Protein 8WJW (pdb70)

Radius of gyration: 18.59 Å; Cα contacts (8 Å, |Δi|>4): 587; chains: 1; bounding box: 47×52×44 Å

Structure (mmCIF, N/CA/C/O backbone):
data_8WJW
#
_entry.id   8WJW
#
_cell.length_a   53.561
_cell.length_b   64.796
_cell.length_c   99.793
_cell.angle_alpha   90.00
_cell.angle_beta   105.54
_cell.angle_gamma   90.00
#
_symmetry.space_group_name_H-M   'I 1 2 1'
#
loop_
_entity.id
_entity.type
_entity.pdbx_description
1 polymer 'NADPH-dependent alpha-keto amide reductase'
2 water water
#
loop_
_atom_site.group_PDB
_atom_site.id
_atom_site.type_symbol
_atom_site.label_atom_id
_atom_site.label_alt_id
_atom_site.label_comp_id
_atom_site.label_asym_id
_atom_site.label_entity_id
_atom_site.label_seq_id
_atom_site.pdbx_PDB_ins_code
_atom_site.Cartn_x
_atom_site.Cartn_y
_atom_site.Cartn_z
_atom_site.occupancy
_atom_site.B_iso_or_equiv
_atom_site.auth_seq_id
_atom_site.auth_comp_id
_atom_site.auth_asym_id
_atom_site.auth_atom_id
_atom_site.pdbx_PDB_model_num
ATOM 1 N N . ASN A 1 3 ? -14.155 -18.372 29.841 1.00 38.10 3 ASN A N 1
ATOM 2 C CA . ASN A 1 3 ? -13.836 -19.697 30.425 1.00 30.13 3 ASN A CA 1
ATOM 3 C C . ASN A 1 3 ? -13.773 -20.743 29.314 1.00 21.06 3 ASN A C 1
ATOM 4 O O . ASN A 1 3 ? -14.462 -20.660 28.308 1.00 19.05 3 ASN A O 1
ATOM 9 N N . GLN A 1 4 ? -12.993 -21.769 29.575 1.00 18.69 4 GLN A N 1
ATOM 10 C CA . GLN A 1 4 ? -12.679 -22.776 28.582 1.00 17.39 4 GLN A CA 1
ATOM 11 C C . GLN A 1 4 ? -13.939 -23.544 28.181 1.00 15.31 4 GLN A C 1
ATOM 12 O O . GLN A 1 4 ? -14.735 -23.989 29.031 1.00 16.03 4 GLN A O 1
ATOM 18 N N . LYS A 1 5 ? -14.070 -23.768 26.881 1.00 12.89 5 LYS A N 1
ATOM 19 C CA . LYS A 1 5 ? -15.148 -24.581 26.356 1.00 12.05 5 LYS A CA 1
ATOM 20 C C . LYS A 1 5 ? -14.632 -25.966 25.960 1.00 12.76 5 LYS A C 1
ATOM 21 O O . LYS A 1 5 ? -13.433 -26.158 25.668 1.00 12.07 5 LYS A O 1
ATOM 27 N N . PHE A 1 6 ? -15.578 -26.907 25.938 1.00 12.86 6 PHE A N 1
ATOM 28 C CA . PHE A 1 6 ? -15.332 -28.314 25.638 1.00 11.75 6 PHE A CA 1
ATOM 29 C C . PHE A 1 6 ? -16.392 -28.810 24.674 1.00 12.15 6 PHE A C 1
ATOM 30 O O . PHE A 1 6 ? -17.521 -28.366 24.720 1.00 13.88 6 PHE A O 1
ATOM 38 N N . PHE A 1 7 ? -16.026 -29.783 23.863 1.00 10.58 7 PHE A N 1
ATOM 39 C CA . PHE A 1 7 ? -17.000 -30.611 23.172 1.00 10.31 7 PHE A CA 1
ATOM 40 C C . PHE A 1 7 ? -17.249 -31.862 24.004 1.00 11.52 7 PHE A C 1
ATOM 41 O O . PHE A 1 7 ? -16.359 -32.329 24.725 1.00 12.19 7 PHE A O 1
ATOM 49 N N . THR A 1 8 ? -18.463 -32.399 23.866 1.00 11.94 8 THR A N 1
ATOM 50 C CA . THR A 1 8 ? -18.834 -33.657 24.474 1.00 12.89 8 THR A CA 1
ATOM 51 C C . THR A 1 8 ? -18.925 -34.694 23.367 1.00 12.43 8 THR A C 1
ATOM 52 O O . THR A 1 8 ? -19.715 -34.517 22.421 1.00 14.39 8 THR A O 1
ATOM 56 N N . LEU A 1 9 ? -18.084 -35.724 23.458 1.00 12.04 9 LEU A N 1
ATOM 57 C CA . LEU A 1 9 ? -18.063 -36.789 22.467 1.00 12.56 9 LEU A CA 1
ATOM 58 C C . LEU A 1 9 ? -19.276 -37.705 22.669 1.00 13.62 9 LEU A C 1
ATOM 59 O O . LEU A 1 9 ? -19.989 -37.590 23.666 1.00 13.23 9 LEU A O 1
ATOM 64 N N . SER A 1 10 ? -19.495 -38.595 21.708 1.00 12.80 10 SER A N 1
ATOM 65 C CA . SER A 1 10 ? -20.652 -39.480 21.692 1.00 12.93 10 SER A CA 1
ATOM 66 C C . SER A 1 10 ? -20.671 -40.418 22.898 1.00 14.83 10 SER A C 1
ATOM 67 O O . SER A 1 10 ? -21.730 -40.968 23.221 1.00 16.12 10 SER A O 1
ATOM 70 N N . ASN A 1 11 ? -19.532 -40.600 23.556 1.00 12.15 11 ASN A N 1
ATOM 71 C CA . ASN A 1 11 ? -19.434 -41.450 24.728 1.00 12.33 11 ASN A CA 1
ATOM 72 C C . ASN A 1 11 ? -19.556 -40.647 26.015 1.00 13.00 11 ASN A C 1
ATOM 73 O O . ASN A 1 11 ? -19.332 -41.195 27.102 1.00 12.84 11 ASN A O 1
ATOM 78 N N . GLY A 1 12 ? -19.816 -39.348 25.906 1.00 11.71 12 GLY A N 1
ATOM 79 C CA . GLY A 1 12 ? -19.978 -38.491 27.074 1.00 12.74 12 GLY A CA 1
ATOM 80 C C . GLY A 1 12 ? -18.697 -37.829 27.579 1.00 12.16 12 GLY A C 1
ATOM 81 O O . GLY A 1 12 ? -18.764 -37.009 28.490 1.00 12.91 12 GLY A O 1
ATOM 82 N N . ASN A 1 13 ? -17.541 -38.217 27.031 1.00 11.40 13 ASN A N 1
ATOM 83 C CA . ASN A 1 13 ? -16.274 -37.654 27.481 1.00 11.31 13 ASN A CA 1
ATOM 84 C C . ASN A 1 13 ? -16.100 -36.250 26.913 1.00 11.64 13 ASN A C 1
ATOM 85 O O . ASN A 1 13 ? -16.596 -35.944 25.845 1.00 12.64 13 ASN A O 1
ATOM 90 N N . LYS A 1 14 ? -15.376 -35.412 27.641 1.00 12.10 14 LYS A N 1
ATOM 91 C CA . LYS A 1 14 ? -15.155 -34.031 27.218 1.00 12.69 14 LYS A CA 1
ATOM 92 C C . LYS A 1 14 ? -13.768 -33.900 26.579 1.00 11.00 14 LYS A C 1
ATOM 93 O O . LYS A 1 14 ? -12.801 -34.487 27.049 1.00 11.97 14 LYS A O 1
ATOM 99 N N . ILE A 1 15 ? -13.671 -32.997 25.604 1.00 11.01 15 ILE A N 1
ATOM 100 C CA . ILE A 1 15 ? -12.416 -32.688 24.927 1.00 11.41 15 ILE A CA 1
ATOM 101 C C . ILE A 1 15 ? -12.294 -31.172 24.805 1.00 10.57 15 ILE A C 1
ATOM 102 O O . ILE A 1 15 ? -13.249 -30.509 24.408 1.00 10.07 15 ILE A O 1
ATOM 107 N N . PRO A 1 16 ? -11.154 -30.547 25.187 1.00 9.65 16 PRO A N 1
ATOM 108 C CA . PRO A 1 16 ? -11.009 -29.099 25.067 1.00 9.61 16 PRO A CA 1
ATOM 109 C C . PRO A 1 16 ? -11.249 -28.653 23.636 1.00 10.24 16 PRO A C 1
ATOM 110 O O . PRO A 1 16 ? -10.753 -29.278 22.705 1.00 11.38 16 PRO A O 1
ATOM 114 N N . ALA A 1 17 ? -12.031 -27.604 23.467 1.00 10.38 17 ALA A N 1
ATOM 115 C CA . ALA A 1 17 ? -12.605 -27.278 22.173 1.00 10.52 17 ALA A CA 1
ATOM 116 C C . ALA A 1 17 ? -11.638 -26.521 21.246 1.00 11.03 17 ALA A C 1
ATOM 117 O O . ALA A 1 17 ? -12.024 -26.203 20.129 1.00 11.28 17 ALA A O 1
ATOM 119 N N . VAL A 1 18 ? -10.380 -26.280 21.685 1.00 10.97 18 VAL A N 1
ATOM 120 C CA . VAL A 1 18 ? -9.297 -25.885 20.794 1.00 11.69 18 VAL A CA 1
ATOM 121 C C . VAL A 1 18 ? -8.041 -26.625 21.213 1.00 11.82 18 VAL A C 1
ATOM 122 O O . VAL A 1 18 ? -7.853 -26.877 22.386 1.00 11.83 18 VAL A O 1
ATOM 126 N N . ALA A 1 19 ? -7.269 -27.109 20.236 1.00 11.46 19 ALA A N 1
ATOM 127 C CA . ALA A 1 19 ? -5.964 -27.703 20.525 1.00 10.80 19 ALA A CA 1
ATOM 128 C C . ALA A 1 19 ? -4.881 -26.707 20.151 1.00 10.86 19 ALA A C 1
ATOM 129 O O . ALA A 1 19 ? -4.889 -26.182 19.046 1.00 11.68 19 ALA A O 1
ATOM 131 N N . VAL A 1 20 ? -3.981 -26.400 21.074 1.00 11.19 20 VAL A N 1
ATOM 132 C CA . VAL A 1 20 ? -3.090 -25.271 20.876 1.00 12.53 20 VAL A CA 1
ATOM 133 C C . VAL A 1 20 ? -1.626 -25.677 20.867 1.00 13.36 20 VAL A C 1
ATOM 134 O O . VAL A 1 20 ? -0.805 -24.828 20.572 1.00 13.82 20 VAL A O 1
ATOM 138 N N . VAL A 1 21 ? -1.302 -26.917 21.238 1.00 11.18 21 VAL A N 1
ATOM 139 C CA . VAL A 1 21 ? 0.081 -27.410 21.248 1.00 12.92 21 VAL A CA 1
ATOM 140 C C . VAL A 1 21 ? 0.203 -28.484 20.177 1.00 14.54 21 VAL A C 1
ATOM 141 O O . VAL A 1 21 ? -0.446 -29.506 20.253 1.00 14.57 21 VAL A O 1
ATOM 145 N N . GLY A 1 22 ? 1.016 -28.224 19.164 1.00 16.73 22 GLY A N 1
ATOM 146 C CA . GLY A 1 22 ? 1.107 -29.094 18.014 1.00 20.00 22 GLY A CA 1
ATOM 147 C C . GLY A 1 22 ? 2.507 -29.051 17.424 1.00 23.16 22 GLY A C 1
ATOM 148 O O . GLY A 1 22 ? 3.362 -28.326 17.923 1.00 23.87 22 GLY A O 1
ATOM 149 N N . THR A 1 23 ? 2.731 -29.886 16.398 1.00 18.84 23 THR A N 1
ATOM 150 C CA . THR A 1 23 ? 3.960 -29.877 15.623 1.00 18.78 23 THR A CA 1
ATOM 151 C C . THR A 1 23 ? 3.662 -29.216 14.273 1.00 18.91 23 THR A C 1
ATOM 152 O O . THR A 1 23 ? 2.944 -29.776 13.429 1.00 19.42 23 THR A O 1
ATOM 156 N N . GLY A 1 24 ? 4.207 -28.003 14.071 1.00 18.49 24 GLY A N 1
ATOM 157 C CA . GLY A 1 24 ? 4.159 -27.369 12.764 1.00 18.71 24 GLY A CA 1
ATOM 158 C C . GLY A 1 24 ? 5.105 -28.061 11.786 1.00 17.13 24 GLY A C 1
ATOM 159 O O . GLY A 1 24 ? 5.979 -28.815 12.198 1.00 18.41 24 GLY A O 1
ATOM 160 N N . THR A 1 25 ? 4.981 -27.717 10.518 1.00 18.52 25 THR A N 1
ATOM 161 C CA . THR A 1 25 ? 5.713 -28.425 9.466 1.00 18.27 25 THR A CA 1
ATOM 162 C C . THR A 1 25 ? 7.224 -28.349 9.721 1.00 20.87 25 THR A C 1
ATOM 163 O O . THR A 1 25 ? 7.962 -29.316 9.457 1.00 20.40 25 THR A O 1
ATOM 167 N N . LYS A 1 26 ? 7.689 -27.211 10.256 1.00 18.53 26 LYS A N 1
ATOM 168 C CA . LYS A 1 26 ? 9.106 -26.982 10.395 1.00 19.64 26 LYS A CA 1
ATOM 169 C C . LYS A 1 26 ? 9.705 -27.988 11.365 1.00 19.85 26 LYS A C 1
ATOM 170 O O . LYS A 1 26 ? 10.916 -28.202 11.363 1.00 23.44 26 LYS A O 1
ATOM 176 N N . TRP A 1 27 ? 8.854 -28.622 12.184 1.00 16.92 27 TRP A N 1
ATOM 177 C CA . TRP A 1 27 ? 9.335 -29.388 13.315 1.00 20.34 27 TRP A CA 1
ATOM 178 C C . TRP A 1 27 ? 9.266 -30.895 13.052 1.00 19.52 27 TRP A C 1
ATOM 179 O O . TRP A 1 27 ? 9.788 -31.679 13.819 1.00 19.09 27 TRP A O 1
ATOM 190 N N . TYR A 1 28 ? 8.647 -31.307 11.947 1.00 14.77 28 TYR A N 1
ATOM 191 C CA . TYR A 1 28 ? 8.649 -32.721 11.594 1.00 13.67 28 TYR A CA 1
ATOM 192 C C . TYR A 1 28 ? 10.089 -33.206 11.480 1.00 13.88 28 TYR A C 1
ATOM 193 O O . TYR A 1 28 ? 10.924 -32.500 10.910 1.00 15.35 28 TYR A O 1
ATOM 202 N N . LYS A 1 29 ? 10.341 -34.457 11.860 1.00 13.57 29 LYS A N 1
ATOM 203 C CA . LYS A 1 29 ? 11.678 -35.016 11.751 1.00 14.38 29 LYS A CA 1
ATOM 204 C C . LYS A 1 29 ? 11.665 -36.265 10.893 1.00 15.15 29 LYS A C 1
ATOM 205 O O . LYS A 1 29 ? 10.725 -37.059 10.942 1.00 15.54 29 LYS A O 1
ATOM 211 N N . ALA A 1 30 ? 12.770 -36.489 10.176 1.00 17.30 30 ALA A N 1
ATOM 212 C CA . ALA A 1 30 ? 12.902 -37.665 9.338 1.00 19.00 30 ALA A CA 1
ATOM 213 C C . ALA A 1 30 ? 13.457 -38.833 10.146 1.00 19.11 30 ALA A C 1
ATOM 214 O O . ALA A 1 30 ? 13.116 -39.993 9.911 1.00 18.23 30 ALA A O 1
ATOM 216 N N . GLU A 1 31 ? 14.273 -38.511 11.140 1.00 18.95 31 GLU A N 1
ATOM 217 C CA . GLU A 1 31 ? 14.834 -39.526 11.999 1.00 19.39 31 GLU A CA 1
ATOM 218 C C . GLU A 1 31 ? 14.852 -39.025 13.429 1.00 16.83 31 GLU A C 1
ATOM 219 O O . GLU A 1 31 ? 14.798 -37.812 13.709 1.00 16.97 31 GLU A O 1
ATOM 225 N N . GLU A 1 32 ? 14.808 -39.980 14.334 1.00 17.82 32 GLU A N 1
ATOM 226 C CA . GLU A 1 32 ? 14.736 -39.698 15.742 1.00 17.25 32 GLU A CA 1
ATOM 227 C C . GLU A 1 32 ? 16.062 -40.140 16.377 1.00 19.32 32 GLU A C 1
ATOM 228 O O . GLU A 1 32 ? 16.282 -41.321 16.629 1.00 20.24 32 GLU A O 1
ATOM 234 N N . THR A 1 33 ? 16.974 -39.186 16.535 1.00 17.35 33 THR A N 1
ATOM 235 C CA . THR A 1 33 ? 18.297 -39.439 17.096 1.00 18.53 33 THR A CA 1
ATOM 236 C C . THR A 1 33 ? 18.619 -38.339 18.091 1.00 20.51 33 THR A C 1
ATOM 237 O O . THR A 1 33 ? 17.942 -37.316 18.152 1.00 15.98 33 THR A O 1
ATOM 241 N N . ASP A 1 34 ? 19.691 -38.517 18.861 1.00 20.01 34 ASP A N 1
ATOM 242 C CA . ASP A 1 34 ? 20.123 -37.457 19.736 1.00 19.74 34 ASP A CA 1
ATOM 243 C C . ASP A 1 34 ? 20.388 -36.196 18.931 1.00 17.77 34 ASP A C 1
ATOM 244 O O . ASP A 1 34 ? 20.113 -35.102 19.414 1.00 21.43 34 ASP A O 1
ATOM 249 N N . ALA A 1 35 ? 20.951 -36.354 17.721 1.00 19.40 35 ALA A N 1
ATOM 250 C CA . ALA A 1 35 ? 21.288 -35.215 16.878 1.00 20.19 35 ALA A CA 1
ATOM 251 C C . ALA A 1 35 ? 20.047 -34.450 16.439 1.00 20.12 35 ALA A C 1
ATOM 252 O O . ALA A 1 35 ? 20.123 -33.255 16.170 1.00 22.70 35 ALA A O 1
ATOM 254 N N . THR A 1 36 ? 18.903 -35.142 16.300 1.00 17.59 36 THR A N 1
ATOM 255 C CA . THR A 1 36 ? 17.727 -34.480 15.742 1.00 16.27 36 THR A CA 1
ATOM 256 C C . THR A 1 36 ? 16.753 -34.036 16.825 1.00 15.67 36 THR A C 1
ATOM 257 O O . THR A 1 36 ? 15.758 -33.381 16.510 1.00 15.96 36 THR A O 1
ATOM 261 N N . PHE A 1 37 ? 17.048 -34.347 18.076 1.00 15.02 37 PHE A N 1
ATOM 262 C CA . PHE A 1 37 ? 16.245 -33.845 19.187 1.00 15.19 37 PHE A CA 1
ATOM 263 C C . PHE A 1 37 ? 16.232 -32.315 19.147 1.00 15.44 37 PHE A C 1
ATOM 264 O O . PHE A 1 37 ? 17.310 -31.680 19.094 1.00 15.99 37 PHE A O 1
ATOM 272 N N . SER A 1 38 ? 15.030 -31.729 19.220 1.00 13.81 38 SER A N 1
ATOM 273 C CA . SER A 1 38 ? 14.872 -30.287 19.090 1.00 14.31 38 SER A CA 1
ATOM 274 C C . SER A 1 38 ? 14.639 -29.682 20.468 1.00 15.18 38 SER A C 1
ATOM 275 O O . SER A 1 38 ? 13.523 -29.719 20.994 1.00 13.76 38 SER A O 1
ATOM 278 N N . GLN A 1 39 ? 15.689 -29.069 21.022 1.00 15.25 39 GLN A N 1
ATOM 279 C CA . GLN A 1 39 ? 15.541 -28.356 22.269 1.00 14.73 39 GLN A CA 1
ATOM 280 C C . GLN A 1 39 ? 14.545 -27.203 22.109 1.00 16.17 39 GLN A C 1
ATOM 281 O O . GLN A 1 39 ? 13.811 -26.908 23.039 1.00 15.95 39 GLN A O 1
ATOM 287 N N . GLU A 1 40 ? 14.515 -26.565 20.931 1.00 17.62 40 GLU A N 1
ATOM 288 C CA . GLU A 1 40 ? 13.623 -25.441 20.679 1.00 19.20 40 GLU A CA 1
ATOM 289 C C . GLU A 1 40 ? 12.155 -25.883 20.787 1.00 17.79 40 GLU A C 1
ATOM 290 O O . GLU A 1 40 ? 11.347 -25.229 21.435 1.00 17.34 40 GLU A O 1
ATOM 296 N N . LEU A 1 41 ? 11.834 -27.069 20.260 1.00 15.16 41 LEU A N 1
ATOM 297 C CA . LEU A 1 41 ? 10.474 -27.556 20.344 1.00 14.69 41 LEU A CA 1
ATOM 298 C C . LEU A 1 41 ? 10.125 -27.936 21.784 1.00 13.65 41 LEU A C 1
ATOM 299 O O . LEU A 1 41 ? 9.031 -27.623 22.269 1.00 13.61 41 LEU A O 1
ATOM 304 N N . THR A 1 42 ? 11.031 -28.649 22.467 1.00 13.29 42 THR A N 1
ATOM 305 C CA . THR A 1 42 ? 10.703 -29.102 23.798 1.00 13.37 42 THR A CA 1
ATOM 306 C C . THR A 1 42 ? 10.468 -27.870 24.672 1.00 12.80 42 THR A C 1
ATOM 307 O O . THR A 1 42 ? 9.603 -27.883 25.536 1.00 13.75 42 THR A O 1
ATOM 311 N N . ASP A 1 43 ? 11.246 -26.809 24.435 1.00 13.82 43 ASP A N 1
ATOM 312 C CA . ASP A 1 43 ? 11.150 -25.592 25.242 1.00 15.08 43 ASP A CA 1
ATOM 313 C C . ASP A 1 43 ? 9.793 -24.913 25.035 1.00 14.19 43 ASP A C 1
ATOM 314 O O . ASP A 1 43 ? 9.200 -24.420 25.999 1.00 13.97 43 ASP A O 1
ATOM 319 N N . ILE A 1 44 ? 9.302 -24.875 23.787 1.00 14.51 44 ILE A N 1
ATOM 320 C CA . ILE A 1 44 ? 8.018 -24.249 23.527 1.00 15.38 44 ILE A CA 1
ATOM 321 C C . ILE A 1 44 ? 6.880 -25.084 24.115 1.00 13.00 44 ILE A C 1
ATOM 322 O O . ILE A 1 44 ? 5.939 -24.543 24.682 1.00 14.80 44 ILE A O 1
ATOM 327 N N . VAL A 1 45 ? 6.985 -26.407 24.048 1.00 12.02 45 VAL A N 1
ATOM 328 C CA . VAL A 1 45 ? 5.951 -27.247 24.625 1.00 12.46 45 VAL A CA 1
ATOM 329 C C . VAL A 1 45 ? 5.927 -27.076 26.137 1.00 12.21 45 VAL A C 1
ATOM 330 O O . VAL A 1 45 ? 4.862 -26.927 26.727 1.00 12.90 45 VAL A O 1
ATOM 334 N N . LYS A 1 46 ? 7.108 -27.024 26.753 1.00 11.74 46 LYS A N 1
ATOM 335 C CA . LYS A 1 46 ? 7.174 -26.855 28.195 1.00 11.99 46 LYS A CA 1
ATOM 336 C C . LYS A 1 46 ? 6.578 -25.512 28.575 1.00 12.53 46 LYS A C 1
ATOM 337 O O . LYS A 1 46 ? 5.843 -25.431 29.526 1.00 12.65 46 LYS A O 1
ATOM 343 N N . LEU A 1 47 ? 6.962 -24.460 27.849 1.00 12.10 47 LEU A N 1
ATOM 344 C CA . LEU A 1 47 ? 6.475 -23.123 28.140 1.00 12.56 47 LEU A CA 1
ATOM 345 C C . LEU A 1 47 ? 4.945 -23.094 28.018 1.00 12.54 47 LEU A C 1
ATOM 346 O O . LEU A 1 47 ? 4.257 -22.455 28.825 1.00 13.96 47 LEU A O 1
ATOM 351 N N . SER A 1 48 ? 4.408 -23.792 27.013 1.00 13.36 48 SER A N 1
ATOM 352 C CA . SER A 1 48 ? 2.962 -23.855 26.822 1.00 12.19 48 SER A CA 1
ATOM 353 C C . SER A 1 48 ? 2.295 -24.534 28.016 1.00 14.52 48 SER A C 1
ATOM 354 O O . SER A 1 48 ? 1.323 -24.041 28.547 1.00 14.43 48 SER A O 1
ATOM 357 N N . LEU A 1 49 ? 2.825 -25.683 28.428 1.00 13.47 49 LEU A N 1
ATOM 358 C CA . LEU A 1 49 ? 2.261 -26.423 29.539 1.00 13.52 49 LEU A CA 1
ATOM 359 C C . LEU A 1 49 ? 2.364 -25.607 30.818 1.00 13.72 49 LEU A C 1
ATOM 360 O O . LEU A 1 49 ? 1.481 -25.664 31.657 1.00 16.28 49 LEU A O 1
ATOM 365 N N . ASP A 1 50 ? 3.423 -24.806 30.949 1.00 12.70 50 ASP A N 1
ATOM 366 C CA . ASP A 1 50 ? 3.634 -24.025 32.154 1.00 14.87 50 ASP A CA 1
ATOM 367 C C . ASP A 1 50 ? 2.672 -22.820 32.225 1.00 15.57 50 ASP A C 1
ATOM 368 O O . ASP A 1 50 ? 2.387 -22.342 33.321 1.00 18.75 50 ASP A O 1
ATOM 373 N N . THR A 1 51 ? 2.298 -22.234 31.078 1.00 16.27 51 THR A N 1
ATOM 374 C CA . THR A 1 51 ? 1.737 -20.880 31.089 1.00 16.18 51 THR A CA 1
ATOM 375 C C . THR A 1 51 ? 0.348 -20.808 30.470 1.00 20.54 51 THR A C 1
ATOM 376 O O . THR A 1 51 ? -0.356 -19.836 30.706 1.00 22.59 51 THR A O 1
ATOM 380 N N . VAL A 1 52 ? -0.056 -21.808 29.697 1.00 15.62 52 VAL A N 1
ATOM 381 C CA . VAL A 1 52 ? -1.354 -21.736 29.038 1.00 14.91 52 VAL A CA 1
ATOM 382 C C . VAL A 1 52 ? -2.411 -22.172 30.033 1.00 14.59 52 VAL A C 1
ATOM 383 O O . VAL A 1 52 ? -2.347 -23.272 30.567 1.00 15.91 52 VAL A O 1
ATOM 387 N N . PRO A 1 53 ? -3.438 -21.344 30.326 1.00 16.88 53 PRO A N 1
ATOM 388 C CA . PRO A 1 53 ? -4.403 -21.702 31.352 1.00 16.86 53 PRO A CA 1
ATOM 389 C C . PRO A 1 53 ? -5.396 -22.774 30.930 1.00 15.56 53 PRO A C 1
ATOM 390 O O . PRO A 1 53 ? -5.755 -22.876 29.743 1.00 18.27 53 PRO A O 1
ATOM 394 N N . GLY A 1 54 ? -5.852 -23.535 31.909 1.00 14.88 54 GLY A N 1
ATOM 395 C CA . GLY A 1 54 ? -6.869 -24.540 31.706 1.00 15.23 54 GLY A CA 1
ATOM 396 C C . GLY A 1 54 ? -6.290 -25.858 31.224 1.00 13.69 54 GLY A C 1
ATOM 397 O O . GLY A 1 54 ? -5.089 -26.128 31.381 1.00 15.68 54 GLY A O 1
ATOM 398 N N . ILE A 1 55 ? -7.154 -26.691 30.635 1.00 12.71 55 ILE A N 1
ATOM 399 C CA . ILE A 1 55 ? -6.722 -27.983 30.124 1.00 13.76 55 ILE A CA 1
ATOM 400 C C . ILE A 1 55 ? -6.088 -27.750 28.756 1.00 13.18 55 ILE A C 1
ATOM 401 O O . ILE A 1 55 ? -6.706 -27.168 27.883 1.00 14.53 55 ILE A O 1
ATOM 406 N N . VAL A 1 56 ? -4.814 -28.137 28.628 1.00 10.65 56 VAL A N 1
ATOM 407 C CA . VAL A 1 56 ? -4.040 -27.863 27.433 1.00 11.22 56 VAL A CA 1
ATOM 408 C C . VAL A 1 56 ? -4.143 -29.090 26.538 1.00 10.63 56 VAL A C 1
ATOM 409 O O . VAL A 1 56 ? -3.761 -30.188 26.931 1.00 12.18 56 VAL A O 1
ATOM 413 N N . HIS A 1 57 ? -4.732 -28.882 25.359 1.00 9.38 57 HIS A N 1
ATOM 414 C CA . HIS A 1 57 ? -4.932 -29.947 24.376 1.00 10.63 57 HIS A CA 1
ATOM 415 C C . HIS A 1 57 ? -3.770 -30.007 23.381 1.00 10.24 57 HIS A C 1
ATOM 416 O O . HIS A 1 57 ? -3.497 -29.032 22.673 1.00 10.82 57 HIS A O 1
ATOM 423 N N . ILE A 1 58 ? -3.022 -31.111 23.451 1.00 10.35 58 ILE A N 1
ATOM 424 C CA . ILE A 1 58 ? -1.846 -31.374 22.632 1.00 11.31 58 ILE A CA 1
ATOM 425 C C . ILE A 1 58 ? -2.274 -32.270 21.470 1.00 11.67 58 ILE A C 1
ATOM 426 O O . ILE A 1 58 ? -2.948 -33.268 21.678 1.00 11.84 58 ILE A O 1
ATOM 431 N N . ASP A 1 59 ? -1.831 -31.931 20.267 1.00 11.82 59 ASP A N 1
ATOM 432 C CA . ASP A 1 59 ? -2.040 -32.753 19.096 1.00 12.97 59 ASP A CA 1
ATOM 433 C C . ASP A 1 59 ? -0.693 -33.294 18.634 1.00 12.80 59 ASP A C 1
ATOM 434 O O . ASP A 1 59 ? 0.152 -32.532 18.181 1.00 14.38 59 ASP A O 1
ATOM 439 N N . ALA A 1 60 ? -0.511 -34.590 18.783 1.00 10.96 60 ALA A N 1
ATOM 440 C CA . ALA A 1 60 ? 0.728 -35.279 18.477 1.00 12.04 60 ALA A CA 1
ATOM 441 C C . ALA A 1 60 ? 0.441 -36.314 17.410 1.00 11.78 60 ALA A C 1
ATOM 442 O O . ALA A 1 60 ? -0.722 -36.622 17.125 1.00 12.22 60 ALA A O 1
ATOM 444 N N . ALA A 1 61 ? 1.501 -36.868 16.837 1.00 12.22 61 ALA A N 1
ATOM 445 C CA . ALA A 1 61 ? 1.351 -37.902 15.837 1.00 11.68 61 ALA A CA 1
ATOM 446 C C . ALA A 1 61 ? 2.648 -38.680 15.708 1.00 11.04 61 ALA A C 1
ATOM 447 O O . ALA A 1 61 ? 3.716 -38.099 15.677 1.00 11.06 61 ALA A O 1
ATOM 449 N N . GLU A 1 62 ? 2.525 -39.973 15.476 1.00 10.44 62 GLU A N 1
ATOM 450 C CA . GLU A 1 62 ? 3.674 -40.841 15.299 1.00 10.77 62 GLU A CA 1
ATOM 451 C C . GLU A 1 62 ? 4.558 -40.340 14.149 1.00 10.81 62 GLU A C 1
ATOM 452 O O . GLU A 1 62 ? 5.783 -40.301 14.287 1.00 10.50 62 GLU A O 1
ATOM 458 N N . THR A 1 63 ? 3.941 -39.866 13.076 1.00 10.14 63 THR A N 1
ATOM 459 C CA . THR A 1 63 ? 4.681 -39.495 11.863 1.00 10.71 63 THR A CA 1
ATOM 460 C C . THR A 1 63 ? 5.593 -38.291 12.106 1.00 11.40 63 THR A C 1
ATOM 461 O O . THR A 1 63 ? 6.538 -38.095 11.359 1.00 11.72 63 THR A O 1
ATOM 465 N N . TYR A 1 64 ? 5.304 -37.453 13.115 1.00 10.56 64 TYR A N 1
ATOM 466 C CA . TYR A 1 64 ? 6.094 -36.244 13.352 1.00 10.76 64 TYR A CA 1
ATOM 467 C C . TYR A 1 64 ? 7.494 -36.585 13.888 1.00 11.38 64 TYR A C 1
ATOM 468 O O . TYR A 1 64 ? 8.418 -35.796 13.737 1.00 11.51 64 TYR A O 1
ATOM 477 N N . LYS A 1 65 ? 7.603 -37.697 14.616 1.00 10.95 65 LYS A N 1
ATOM 478 C CA . LYS A 1 65 ? 8.811 -38.112 15.347 1.00 11.22 65 LYS A CA 1
ATOM 479 C C . LYS A 1 65 ? 9.226 -37.057 16.371 1.00 12.82 65 LYS A C 1
ATOM 480 O O . LYS A 1 65 ? 10.424 -36.896 16.659 1.00 13.08 65 LYS A O 1
ATOM 486 N N . THR A 1 66 ? 8.242 -36.484 17.047 1.00 10.92 66 THR A N 1
ATOM 487 C CA . THR A 1 66 ? 8.489 -35.495 18.079 1.00 12.14 66 THR A CA 1
ATOM 488 C C . THR A 1 66 ? 8.007 -35.978 19.449 1.00 12.09 66 THR A C 1
ATOM 489 O O . THR A 1 66 ? 7.933 -35.183 20.370 1.00 11.74 66 THR A O 1
ATOM 493 N N . TYR A 1 67 ? 7.823 -37.292 19.642 1.00 11.85 67 TYR A N 1
ATOM 494 C CA . TYR A 1 67 ? 7.499 -37.772 20.973 1.00 11.85 67 TYR A CA 1
ATOM 495 C C . TYR A 1 67 ? 8.607 -37.444 21.990 1.00 12.21 67 TYR A C 1
ATOM 496 O O . TYR A 1 67 ? 8.299 -37.126 23.139 1.00 12.30 67 TYR A O 1
ATOM 505 N N . PRO A 1 68 ? 9.908 -37.503 21.653 1.00 12.34 68 PRO A N 1
ATOM 506 C CA . PRO A 1 68 ? 10.928 -37.237 22.676 1.00 14.05 68 PRO A CA 1
ATOM 507 C C . PRO A 1 68 ? 10.811 -35.833 23.240 1.00 13.75 68 PRO A C 1
ATOM 508 O O . PRO A 1 68 ? 10.923 -35.629 24.465 1.00 13.69 68 PRO A O 1
ATOM 512 N N . GLU A 1 69 ? 10.528 -34.871 22.356 1.00 12.20 69 GLU A N 1
ATOM 513 C CA . GLU A 1 69 ? 10.424 -33.475 22.770 1.00 11.59 69 GLU A CA 1
ATOM 514 C C . GLU A 1 69 ? 9.174 -33.283 23.614 1.00 13.06 69 GLU A C 1
ATOM 515 O O . GLU A 1 69 ? 9.208 -32.616 24.638 1.00 13.06 69 GLU A O 1
ATOM 521 N N . LEU A 1 70 ? 8.064 -33.910 23.222 1.00 11.81 70 LEU A N 1
ATOM 522 C CA . LEU A 1 70 ? 6.861 -33.826 24.039 1.00 13.52 70 LEU A CA 1
ATOM 523 C C . LEU A 1 70 ? 7.075 -34.494 25.380 1.00 12.15 70 LEU A C 1
ATOM 524 O O . LEU A 1 70 ? 6.666 -33.955 26.402 1.00 12.47 70 LEU A O 1
ATOM 529 N N . GLY A 1 71 ? 7.742 -35.647 25.384 1.00 12.13 71 GLY A N 1
ATOM 530 C CA . GLY A 1 71 ? 7.966 -36.389 26.617 1.00 12.69 71 GLY A CA 1
ATOM 531 C C . GLY A 1 71 ? 8.839 -35.620 27.603 1.00 12.77 71 GLY A C 1
ATOM 532 O O . GLY A 1 71 ? 8.573 -35.634 28.799 1.00 12.51 71 GLY A O 1
ATOM 533 N N . ALA A 1 72 ? 9.876 -34.971 27.095 1.00 13.53 72 ALA A N 1
ATOM 534 C CA . ALA A 1 72 ? 10.774 -34.206 27.943 1.00 13.53 72 ALA A CA 1
ATOM 535 C C . ALA A 1 72 ? 10.008 -33.044 28.568 1.00 13.60 72 ALA A C 1
ATOM 536 O O . ALA A 1 72 ? 10.150 -32.770 29.749 1.00 14.82 72 ALA A O 1
ATOM 538 N N . ALA A 1 73 ? 9.128 -32.416 27.784 1.00 12.51 73 ALA A N 1
ATOM 539 C CA . ALA A 1 73 ? 8.363 -31.268 28.279 1.00 13.55 73 ALA A CA 1
ATOM 540 C C . ALA A 1 73 ? 7.367 -31.724 29.343 1.00 13.39 73 ALA A C 1
ATOM 541 O O . ALA A 1 73 ? 7.191 -31.072 30.375 1.00 14.57 73 ALA A O 1
ATOM 543 N N . LEU A 1 74 ? 6.703 -32.854 29.074 1.00 12.32 74 LEU A N 1
ATOM 544 C CA . LEU A 1 74 ? 5.723 -33.411 30.004 1.00 13.81 74 LEU A CA 1
ATOM 545 C C . LEU A 1 74 ? 6.385 -33.778 31.328 1.00 14.70 74 LEU A C 1
ATOM 546 O O . LEU A 1 74 ? 5.792 -33.589 32.384 1.00 17.35 74 LEU A O 1
ATOM 551 N N . LYS A 1 75 ? 7.639 -34.230 31.272 1.00 15.64 75 LYS A N 1
ATOM 552 C CA . LYS A 1 75 ? 8.370 -34.611 32.471 1.00 18.13 75 LYS A CA 1
ATOM 553 C C . LYS A 1 75 ? 8.773 -33.356 33.263 1.00 18.52 75 LYS A C 1
ATOM 554 O O . LYS A 1 75 ? 8.571 -33.297 34.475 1.00 21.25 75 LYS A O 1
ATOM 560 N N . GLU A 1 76 ? 9.209 -32.304 32.556 1.00 18.20 76 GLU A N 1
ATOM 561 C CA . GLU A 1 76 ? 9.830 -31.144 33.193 1.00 19.83 76 GLU A CA 1
ATOM 562 C C . GLU A 1 76 ? 8.777 -30.154 33.719 1.00 20.27 76 GLU A C 1
ATOM 563 O O . GLU A 1 76 ? 9.004 -2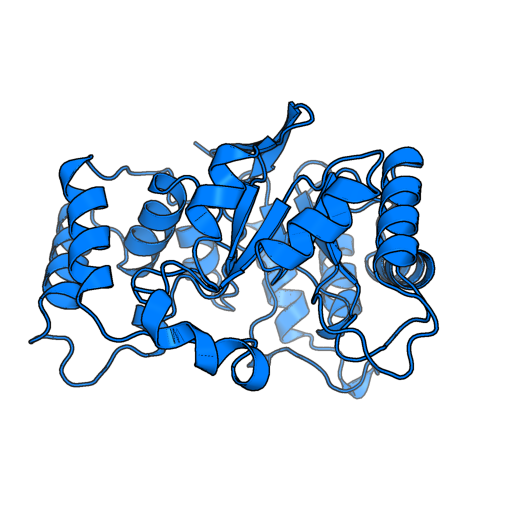9.501 34.727 1.00 24.00 76 GLU A O 1
ATOM 569 N N . THR A 1 77 ? 7.598 -30.084 33.097 1.00 17.13 77 THR A N 1
ATOM 570 C CA . THR A 1 77 ? 6.547 -29.203 33.577 1.00 16.68 77 THR A CA 1
ATOM 571 C C . THR A 1 77 ? 5.993 -29.704 34.906 1.00 16.70 77 THR A C 1
ATOM 572 O O . THR A 1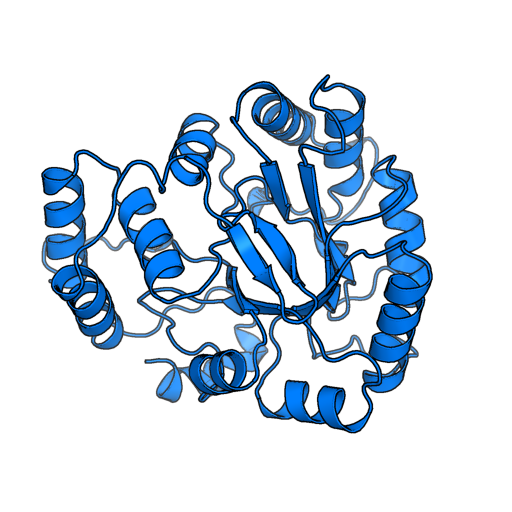 77 ? 5.898 -30.910 35.146 1.00 19.08 77 THR A O 1
ATOM 576 N N . LYS A 1 78 ? 5.433 -28.780 35.687 1.00 19.76 78 LYS A N 1
ATOM 577 C CA . LYS A 1 78 ? 4.653 -29.177 36.847 1.00 20.02 78 LYS A CA 1
ATOM 578 C C . LYS A 1 78 ? 3.172 -29.254 36.503 1.00 19.33 78 LYS A C 1
ATOM 579 O O . LYS A 1 78 ? 2.386 -29.638 37.357 1.00 20.75 78 LYS A O 1
ATOM 585 N N . LYS A 1 79 ? 2.799 -28.924 35.247 1.00 16.42 79 LYS A N 1
ATOM 586 C CA . LYS A 1 79 ? 1.412 -29.054 34.808 1.00 14.72 79 LYS A CA 1
ATOM 587 C C . LYS A 1 79 ? 0.960 -30.486 35.074 1.00 15.68 79 LYS A C 1
ATOM 588 O O . LYS A 1 79 ? 1.590 -31.425 34.598 1.00 17.28 79 LYS A O 1
ATOM 594 N N . PRO A 1 80 ? -0.100 -30.709 35.863 1.00 15.55 80 PRO A N 1
ATOM 595 C CA . PRO A 1 80 ? -0.545 -32.062 36.133 1.00 18.38 80 PRO A CA 1
ATOM 596 C C . PRO A 1 80 ? -1.140 -32.753 34.904 1.00 18.04 80 PRO A C 1
ATOM 597 O O . PRO A 1 80 ? -1.777 -32.125 34.067 1.00 16.51 80 PRO A O 1
ATOM 601 N N . ARG A 1 81 ? -0.997 -34.079 34.879 1.00 16.34 81 ARG A N 1
ATOM 602 C CA . ARG A 1 81 ? -1.463 -34.895 33.777 1.00 16.01 81 ARG A CA 1
ATOM 603 C C . ARG A 1 81 ? -2.947 -34.650 33.518 1.00 17.38 81 ARG A C 1
ATOM 604 O O . ARG A 1 81 ? -3.385 -34.621 32.371 1.00 14.16 81 ARG A O 1
ATOM 612 N N . GLU A 1 82 ? -3.742 -34.488 34.582 1.00 16.38 82 GLU A N 1
ATOM 613 C CA . GLU A 1 82 ? -5.178 -34.353 34.397 1.00 19.05 82 GLU A CA 1
ATOM 614 C C . GLU A 1 82 ? -5.540 -33.008 33.746 1.00 16.97 82 GLU A C 1
ATOM 615 O O . GLU A 1 82 ? -6.676 -32.815 33.360 1.00 16.72 82 GLU A O 1
ATOM 621 N N . GLU A 1 83 ? -4.587 -32.070 33.638 1.00 13.49 83 GLU A N 1
ATOM 622 C CA . GLU A 1 83 ? -4.851 -30.777 33.018 1.00 14.48 83 GLU A CA 1
ATOM 623 C C . GLU A 1 83 ? -4.313 -30.759 31.585 1.00 12.10 83 GLU A C 1
ATOM 624 O O . GLU A 1 83 ? -4.077 -29.674 31.034 1.00 13.72 83 GLU A O 1
ATOM 630 N N . ILE A 1 84 ? -4.049 -31.952 31.045 1.00 11.32 84 ILE A N 1
ATOM 631 C CA . ILE A 1 84 ? -3.534 -32.097 29.692 1.00 11.49 84 ILE A CA 1
ATOM 632 C C . ILE A 1 84 ? -4.407 -33.094 28.959 1.00 11.45 84 ILE A C 1
ATOM 633 O O . ILE A 1 84 ? -4.739 -34.130 29.498 1.00 13.25 84 ILE A O 1
ATOM 638 N N . PHE A 1 85 ? -4.762 -32.768 27.723 1.00 11.08 85 PHE A N 1
ATOM 639 C CA . PHE A 1 85 ? -5.459 -33.703 26.863 1.00 9.94 85 PHE A CA 1
ATOM 640 C C . PHE A 1 85 ? -4.565 -34.030 25.680 1.00 9.59 85 PHE A C 1
ATOM 641 O O . PHE A 1 85 ? -4.169 -33.114 24.971 1.00 10.45 85 PHE A O 1
ATOM 649 N N . ILE A 1 86 ? -4.117 -35.296 25.593 1.00 10.08 86 ILE A N 1
ATOM 650 C CA . ILE A 1 86 ? -3.167 -35.696 24.582 1.00 10.92 86 ILE A CA 1
ATOM 651 C C . ILE A 1 86 ? -3.890 -36.480 23.486 1.00 10.22 86 ILE A C 1
ATOM 652 O O . ILE A 1 86 ? -4.502 -37.521 23.754 1.00 10.77 86 ILE A O 1
ATOM 657 N N . THR A 1 87 ? -3.827 -35.949 22.266 1.00 10.05 87 THR A N 1
ATOM 658 C CA . THR A 1 87 ? -4.270 -36.644 21.068 1.00 11.50 87 THR A CA 1
ATOM 659 C C . THR A 1 87 ? -3.028 -37.172 20.368 1.00 13.08 87 THR A C 1
ATOM 660 O O . THR A 1 87 ? -2.067 -36.430 20.215 1.00 13.70 87 THR A O 1
ATOM 664 N N . ASP A 1 88 ? -3.070 -38.433 19.977 1.00 11.70 88 ASP A N 1
ATOM 665 C CA . ASP A 1 88 ? -1.987 -39.087 19.252 1.00 11.31 88 ASP A CA 1
ATOM 666 C C . ASP A 1 88 ? -2.577 -39.833 18.060 1.00 9.99 88 ASP A C 1
ATOM 667 O O . ASP A 1 88 ? -3.785 -39.980 17.973 1.00 10.21 88 ASP A O 1
ATOM 672 N N . LYS A 1 89 ? -1.715 -40.159 17.062 1.00 11.59 89 LYS A N 1
ATOM 673 C CA . LYS A 1 89 ? -2.168 -40.690 15.787 1.00 10.88 89 LYS A CA 1
ATOM 674 C C . LYS A 1 89 ? -1.194 -41.750 15.279 1.00 10.79 89 LYS A C 1
ATOM 675 O O . LYS A 1 89 ? 0.007 -41.516 15.220 1.00 11.37 89 LYS A O 1
ATOM 681 N N . PHE A 1 90 ? -1.747 -42.902 14.922 1.00 10.53 90 PHE A N 1
ATOM 682 C CA . PHE A 1 90 ? -1.050 -43.981 14.273 1.00 10.31 90 PHE A CA 1
ATOM 683 C C . PHE A 1 90 ? -0.701 -43.579 12.847 1.00 11.37 90 PHE A C 1
ATOM 684 O O . PHE A 1 90 ? -1.580 -43.190 12.081 1.00 11.80 90 PHE A O 1
ATOM 692 N N . SER A 1 91 ? 0.583 -43.697 12.525 1.00 11.69 91 SER A N 1
ATOM 693 C CA . SER A 1 91 ? 1.087 -43.344 11.194 1.00 11.65 91 SER A CA 1
ATOM 694 C C . SER A 1 91 ? 0.751 -44.442 10.190 1.00 13.62 91 SER A C 1
ATOM 695 O O . SER A 1 91 ? 1.447 -45.451 10.086 1.00 13.18 91 SER A O 1
ATOM 698 N N . SER A 1 92 ? -0.339 -44.266 9.449 1.00 14.15 92 SER A N 1
ATOM 699 C CA . SER A 1 92 ? -0.790 -45.324 8.556 1.00 13.95 92 SER A CA 1
ATOM 700 C C . SER A 1 92 ? -0.310 -45.097 7.133 1.00 14.07 92 SER A C 1
ATOM 701 O O . SER A 1 92 ? -0.094 -46.042 6.392 1.00 13.66 92 SER A O 1
ATOM 704 N N . LEU A 1 93 ? -0.134 -43.835 6.737 1.00 14.84 93 LEU A N 1
ATOM 705 C CA . LEU A 1 93 ? 0.225 -43.523 5.366 1.00 16.37 93 LEU A CA 1
ATOM 706 C C . LEU A 1 93 ? 1.667 -43.963 5.063 1.00 16.52 93 LEU A C 1
ATOM 707 O O . LEU A 1 93 ? 1.959 -44.534 4.010 1.00 17.68 93 LEU A O 1
ATOM 712 N N . HIS A 1 94 ? 2.566 -43.662 5.981 1.00 14.35 94 HIS A N 1
ATOM 713 C CA . HIS A 1 94 ? 3.934 -44.133 5.923 1.00 15.49 94 HIS A CA 1
ATOM 714 C C . HIS A 1 94 ? 4.274 -44.804 7.242 1.00 15.33 94 HIS A C 1
ATOM 715 O O . HIS A 1 94 ? 4.414 -44.146 8.292 1.00 14.88 94 HIS A O 1
ATOM 722 N N . LYS A 1 95 ? 4.476 -46.112 7.148 1.00 15.14 95 LYS A N 1
ATOM 723 C CA . LYS A 1 95 ? 4.579 -46.995 8.290 1.00 17.65 95 LYS A CA 1
ATOM 724 C C . LYS A 1 95 ? 5.805 -46.640 9.131 1.00 15.85 95 LYS A C 1
ATOM 725 O O . LYS A 1 95 ? 6.907 -46.472 8.594 1.00 15.93 95 LYS A O 1
ATOM 731 N N . ILE A 1 96 ? 5.605 -46.548 10.458 1.00 13.52 96 ILE A N 1
ATOM 732 C CA . ILE A 1 96 ? 6.691 -46.499 11.421 1.00 14.54 96 ILE A CA 1
ATOM 733 C C . ILE A 1 96 ? 6.621 -47.733 12.330 1.00 14.53 96 ILE A C 1
ATOM 734 O O . ILE A 1 96 ? 7.651 -48.265 12.729 1.00 18.90 96 ILE A O 1
ATOM 739 N N . SER A 1 97 ? 5.410 -48.161 12.683 1.00 13.19 97 SER A N 1
ATOM 740 C CA . SER A 1 97 ? 5.151 -49.331 13.506 1.00 13.04 97 SER A CA 1
ATOM 741 C C . SER A 1 97 ? 4.351 -50.343 12.704 1.00 13.46 97 SER A C 1
ATOM 742 O O . SER A 1 97 ? 3.707 -49.997 11.719 1.00 15.04 97 SER A O 1
ATOM 745 N N . GLU A 1 98 ? 4.256 -51.562 13.242 1.00 13.25 98 GLU A N 1
ATOM 746 C CA . GLU A 1 98 ? 3.549 -52.636 12.574 1.00 15.21 98 GLU A CA 1
ATOM 747 C C . GLU A 1 98 ? 2.041 -52.412 12.645 1.00 13.78 98 GLU A C 1
ATOM 748 O O . GLU A 1 98 ? 1.293 -52.883 11.780 1.00 15.35 98 GLU A O 1
ATOM 754 N N . ASP A 1 99 ? 1.561 -51.768 13.710 1.00 12.38 99 ASP A N 1
ATOM 755 C CA . ASP A 1 99 ? 0.134 -51.697 13.917 1.00 12.79 99 ASP A CA 1
ATOM 756 C C . ASP A 1 99 ? -0.167 -50.697 15.007 1.00 11.78 99 ASP A C 1
ATOM 757 O O . ASP A 1 99 ? 0.739 -50.220 15.670 1.00 11.59 99 ASP A O 1
ATOM 762 N N . PRO A 1 100 ? -1.438 -50.306 15.216 1.00 12.33 100 PRO A N 1
ATOM 763 C CA . PRO A 1 100 ? -1.735 -49.310 16.229 1.00 12.41 100 PRO A CA 1
ATOM 764 C C . PRO A 1 100 ? -1.292 -49.657 17.641 1.00 12.43 100 PRO A C 1
ATOM 765 O O . PRO A 1 100 ? -0.820 -48.803 18.360 1.00 13.28 100 PRO A O 1
ATOM 769 N N . LYS A 1 101 ? -1.419 -50.923 18.043 1.00 11.95 101 LYS A N 1
ATOM 770 C CA . LYS A 1 101 ? -1.074 -51.242 19.423 1.00 13.35 101 LYS A CA 1
ATOM 771 C C . LYS A 1 101 ? 0.420 -51.053 19.655 1.00 12.44 101 LYS A C 1
ATOM 772 O O . LYS A 1 101 ? 0.823 -50.631 20.745 1.00 14.84 101 LYS A O 1
ATOM 778 N N . SER A 1 102 ? 1.227 -51.370 18.645 1.00 12.34 102 SER A N 1
ATOM 779 C CA . SER A 1 102 ? 2.670 -51.208 18.737 1.00 11.54 102 SER A CA 1
ATOM 780 C C . SER A 1 102 ? 3.024 -49.727 18.768 1.00 11.97 102 SER A C 1
ATOM 781 O O . SER A 1 102 ? 3.880 -49.294 19.538 1.00 12.73 102 SER A O 1
ATOM 784 N N . ALA A 1 103 ? 2.391 -48.976 17.876 1.00 11.97 103 ALA A N 1
ATOM 785 C CA . ALA A 1 103 ? 2.612 -47.545 17.796 1.00 11.07 103 ALA A CA 1
ATOM 786 C C . ALA A 1 103 ? 2.288 -46.869 19.123 1.00 12.44 103 ALA A C 1
ATOM 787 O O . ALA A 1 103 ? 3.078 -46.074 19.629 1.00 12.37 103 ALA A O 1
ATOM 789 N N . LEU A 1 104 ? 1.120 -47.170 19.685 1.00 12.06 104 LEU A N 1
ATOM 790 C CA . LEU A 1 104 ? 0.704 -46.464 20.879 1.00 11.78 104 LEU A CA 1
ATOM 791 C C . LEU A 1 104 ? 1.555 -46.899 22.068 1.00 12.85 104 LEU A C 1
ATOM 792 O O . LEU A 1 104 ? 1.937 -46.074 22.873 1.00 11.69 104 LEU A O 1
ATOM 797 N N . GLU A 1 105 ? 1.908 -48.200 22.156 1.00 11.81 105 GLU A N 1
ATOM 798 C CA . GLU A 1 105 ? 2.737 -48.625 23.269 1.00 12.73 105 GLU A CA 1
ATOM 799 C C . GLU A 1 105 ? 4.065 -47.869 23.237 1.00 11.84 105 GLU A C 1
ATOM 800 O O . GLU A 1 105 ? 4.566 -47.424 24.266 1.00 13.62 105 GLU A O 1
ATOM 806 N N . THR A 1 106 ? 4.612 -47.690 22.040 1.00 12.43 106 THR A N 1
ATOM 807 C CA . THR A 1 106 ? 5.883 -46.998 21.885 1.00 12.12 106 THR A CA 1
ATOM 808 C C . THR A 1 106 ? 5.736 -45.525 22.269 1.00 12.21 106 THR A C 1
ATOM 809 O O . THR A 1 106 ? 6.541 -44.977 23.038 1.00 13.68 106 THR A O 1
ATOM 813 N N . ALA A 1 107 ? 4.649 -44.925 21.809 1.00 11.94 107 ALA A N 1
ATOM 814 C CA . ALA A 1 107 ? 4.359 -43.523 22.084 1.00 11.32 107 ALA A CA 1
ATOM 815 C C . ALA A 1 107 ? 4.174 -43.280 23.576 1.00 12.05 107 ALA A C 1
ATOM 816 O O . ALA A 1 107 ? 4.723 -42.325 24.095 1.00 12.98 107 ALA A O 1
ATOM 818 N N . LEU A 1 108 ? 3.404 -44.136 24.260 1.00 10.81 108 LEU A N 1
ATOM 819 C CA . LEU A 1 108 ? 3.175 -43.954 25.680 1.00 11.87 108 LEU A CA 1
ATOM 820 C C . LEU A 1 108 ? 4.513 -43.910 26.428 1.00 12.47 108 LEU A C 1
ATOM 821 O O . LEU A 1 108 ? 4.728 -43.088 27.323 1.00 13.84 108 LEU A O 1
ATOM 826 N N . ASN A 1 109 ? 5.413 -44.808 26.041 1.00 12.11 109 ASN A N 1
ATOM 827 C CA . ASN A 1 109 ? 6.692 -44.894 26.704 1.00 15.03 109 ASN A CA 1
ATOM 828 C C . ASN A 1 109 ? 7.529 -43.651 26.424 1.00 14.66 109 ASN A C 1
ATOM 829 O O . ASN A 1 109 ? 8.185 -43.123 27.328 1.00 17.42 109 ASN A O 1
ATOM 834 N N . LYS A 1 110 ? 7.570 -43.214 25.150 1.00 13.40 110 LYS A N 1
ATOM 835 C CA . LYS A 1 110 ? 8.381 -42.042 24.795 1.00 12.77 110 LYS A CA 1
ATOM 836 C C . LYS A 1 110 ? 7.830 -40.773 25.440 1.00 14.18 110 LYS A C 1
ATOM 837 O O . LYS A 1 110 ? 8.601 -39.859 25.782 1.00 16.27 110 LYS A O 1
ATOM 843 N N . LEU A 1 111 ? 6.499 -40.701 25.585 1.00 14.32 111 LEU A N 1
ATOM 844 C CA . LEU A 1 111 ? 5.853 -39.535 26.150 1.00 13.42 111 LEU A CA 1
ATOM 845 C C . LEU A 1 111 ? 5.951 -39.555 27.677 1.00 14.83 111 LEU A C 1
ATOM 846 O O . LEU A 1 111 ? 5.714 -38.528 28.319 1.00 16.21 111 LEU A O 1
ATOM 851 N N . GLY A 1 112 ? 6.126 -40.758 28.256 1.00 14.30 112 GLY A N 1
ATOM 852 C CA . GLY A 1 112 ? 6.182 -40.930 29.698 1.00 14.30 112 GLY A CA 1
ATOM 853 C C . GLY A 1 112 ? 4.798 -40.834 30.333 1.00 15.78 112 GLY A C 1
ATOM 854 O O . GLY A 1 112 ? 4.655 -40.284 31.402 1.00 17.34 112 GLY A O 1
ATOM 855 N N . VAL A 1 113 ? 3.772 -41.298 29.611 1.00 14.48 113 VAL A N 1
ATOM 856 C CA . VAL A 1 113 ? 2.404 -41.293 30.122 1.00 14.66 113 VAL A CA 1
ATOM 857 C C . VAL A 1 113 ? 1.834 -42.704 30.059 1.00 13.43 113 VAL A C 1
ATOM 858 O O . VAL A 1 113 ? 2.355 -43.566 29.352 1.00 14.70 113 VAL A O 1
ATOM 862 N N . ASP A 1 114 ? 0.736 -42.923 30.781 1.00 15.53 114 ASP A N 1
ATOM 863 C CA . ASP A 1 114 ? 0.110 -44.241 30.866 1.00 16.04 114 ASP A CA 1
ATOM 864 C C . ASP A 1 114 ? -1.016 -44.401 29.827 1.00 13.96 114 ASP A C 1
ATOM 865 O O . ASP A 1 114 ? -1.480 -45.515 29.586 1.00 14.22 114 ASP A O 1
ATOM 870 N N . TYR A 1 115 ? -1.564 -43.279 29.339 1.00 12.07 115 TYR A N 1
ATOM 871 C CA . TYR A 1 115 ? -2.688 -43.312 28.416 1.00 11.57 115 TYR A CA 1
ATOM 872 C C . TYR A 1 115 ? -2.642 -42.037 27.587 1.00 11.40 115 TYR A C 1
ATOM 873 O O . TYR A 1 115 ? -2.040 -41.055 27.999 1.00 11.76 115 TYR A O 1
ATOM 882 N N . VAL A 1 116 ? -3.245 -42.077 26.410 1.00 12.12 116 VAL A N 1
ATOM 883 C CA . VAL A 1 116 ? -3.575 -40.857 25.686 1.00 10.72 116 VAL A CA 1
ATOM 884 C C . VAL A 1 116 ? -5.068 -40.623 25.765 1.00 9.92 116 VAL A C 1
ATOM 885 O O . VAL A 1 116 ? -5.835 -41.568 25.999 1.00 11.23 116 VAL A O 1
ATOM 889 N N . ASP A 1 117 ? -5.469 -39.372 25.577 1.00 10.13 117 ASP A N 1
ATOM 890 C CA . ASP A 1 117 ? -6.854 -39.000 25.705 1.00 10.55 117 ASP A CA 1
ATOM 891 C C . ASP A 1 117 ? -7.624 -39.282 24.421 1.00 10.92 117 ASP A C 1
ATOM 892 O O . ASP A 1 117 ? -8.821 -39.494 24.458 1.00 11.06 117 ASP A O 1
ATOM 897 N N . LEU A 1 118 ? -6.934 -39.296 23.282 1.00 10.16 118 LEU A N 1
ATOM 898 C CA . LEU A 1 118 ? -7.572 -39.588 22.007 1.00 9.99 118 LEU A CA 1
ATOM 899 C C . LEU A 1 118 ? -6.540 -40.210 21.088 1.00 10.08 118 LEU A C 1
ATOM 900 O O . LEU A 1 118 ? -5.425 -39.701 21.005 1.00 11.05 118 LEU A O 1
ATOM 905 N N . TYR A 1 119 ? -6.917 -41.301 20.436 1.00 9.31 119 TYR A N 1
ATOM 906 C CA . TYR A 1 119 ? -6.037 -41.972 19.508 1.00 9.35 119 TYR A CA 1
ATOM 907 C C . TYR A 1 119 ? -6.725 -42.102 18.178 1.00 9.42 119 TYR A C 1
ATOM 908 O O . TYR A 1 119 ? -7.842 -42.593 18.104 1.00 10.93 119 TYR A O 1
ATOM 917 N N . LEU A 1 120 ? -6.039 -41.670 17.127 1.00 9.06 120 LEU A N 1
ATOM 918 C CA . LEU A 1 120 ? -6.598 -41.632 15.788 1.00 9.69 120 LEU A CA 1
ATOM 919 C C . LEU A 1 120 ? -5.791 -42.518 14.828 1.00 10.37 120 LEU A C 1
ATOM 920 O O . LEU A 1 120 ? -4.565 -42.524 14.879 1.00 12.21 120 LEU A O 1
ATOM 925 N N . ILE A 1 121 ? -6.465 -43.044 13.821 1.00 9.65 121 ILE A N 1
ATOM 926 C CA . ILE A 1 121 ? -5.809 -43.519 12.612 1.00 9.80 121 ILE A CA 1
ATOM 927 C C . ILE A 1 121 ? -5.563 -42.321 11.711 1.00 10.37 121 ILE A C 1
ATOM 928 O O . ILE A 1 121 ? -6.498 -41.630 11.374 1.00 10.65 121 ILE A O 1
ATOM 933 N N . HIS A 1 122 ? -4.301 -42.064 11.352 1.00 10.05 122 HIS A N 1
ATOM 934 C CA . HIS A 1 122 ? -3.941 -40.792 10.773 1.00 10.27 122 HIS A CA 1
ATOM 935 C C . HIS A 1 122 ? -4.424 -40.636 9.320 1.00 10.25 122 HIS A C 1
ATOM 936 O O . HIS A 1 122 ? -4.583 -39.500 8.847 1.00 10.69 122 HIS A O 1
ATOM 943 N N . SER A 1 123 ? -4.556 -41.746 8.597 1.00 10.34 123 SER A N 1
ATOM 944 C CA . SER A 1 123 ? -4.993 -41.693 7.207 1.00 11.33 123 SER A CA 1
ATOM 945 C C . SER A 1 123 ? -5.715 -42.964 6.839 1.00 10.57 123 SER A C 1
ATOM 946 O O . SER A 1 123 ? -5.329 -44.057 7.288 1.00 12.00 123 SER A O 1
ATOM 949 N N . PRO A 1 124 ? -6.700 -42.897 5.934 1.00 11.48 124 PRO A N 1
ATOM 950 C CA . PRO A 1 124 ? -7.295 -44.112 5.415 1.00 11.97 124 PRO A CA 1
ATOM 951 C C . PRO A 1 124 ? -6.440 -44.820 4.371 1.00 13.98 124 PRO A C 1
ATOM 952 O O . PRO A 1 124 ? -6.754 -45.939 3.978 1.00 15.10 124 PRO A O 1
ATOM 956 N N . PHE A 1 125 ? -5.405 -44.139 3.874 1.00 11.93 125 PHE A N 1
ATOM 957 C CA . PHE A 1 125 ? -4.548 -44.688 2.822 1.00 12.59 125 PHE A CA 1
ATOM 958 C C . PHE A 1 125 ? -3.3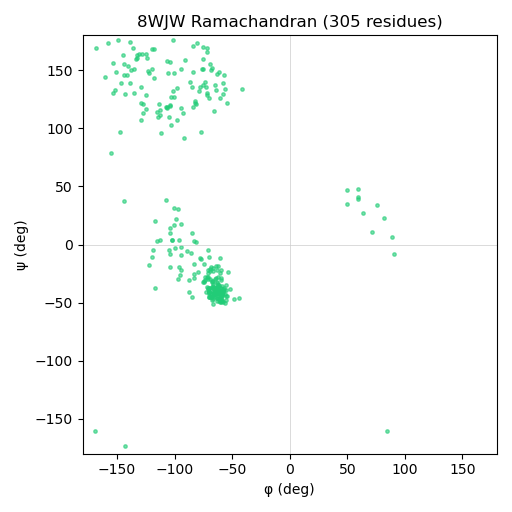56 -45.421 3.423 1.00 15.76 125 PHE A C 1
ATOM 959 O O . PHE A 1 125 ? -2.294 -44.832 3.608 1.00 22.71 125 PHE A O 1
ATOM 967 N N . PHE A 1 126 ? -3.502 -46.723 3.642 1.00 12.35 126 PHE A N 1
ATOM 968 C CA . PHE A 1 126 ? -2.498 -47.471 4.393 1.00 12.55 126 PHE A CA 1
ATOM 969 C C . PHE A 1 126 ? -1.288 -47.800 3.503 1.00 12.82 126 PHE A C 1
ATOM 970 O O . PHE A 1 126 ? -1.428 -48.266 2.368 1.00 13.75 126 PHE A O 1
ATOM 978 N N . ASP A 1 127 ? -0.103 -47.529 4.039 1.00 12.00 127 ASP A N 1
ATOM 979 C CA . ASP A 1 127 ? 1.153 -47.984 3.484 1.00 11.80 127 ASP A CA 1
ATOM 980 C C . ASP A 1 127 ? 1.025 -49.433 3.000 1.00 12.05 127 ASP A C 1
ATOM 981 O O . ASP A 1 127 ? 0.602 -50.312 3.739 1.00 12.58 127 ASP A O 1
ATOM 986 N N . LYS A 1 128 ? 1.521 -49.693 1.794 1.00 12.81 128 LYS A N 1
ATOM 987 C CA . LYS A 1 128 ? 1.518 -51.048 1.262 1.00 13.62 128 LYS A CA 1
ATOM 988 C C . LYS A 1 128 ? 2.319 -52.003 2.153 1.00 13.89 128 LYS A C 1
ATOM 989 O O . LYS A 1 128 ? 2.092 -53.214 2.095 1.00 16.01 128 LYS A O 1
ATOM 995 N N . ASP A 1 129 ? 3.245 -51.472 2.973 1.00 14.52 129 ASP A N 1
ATOM 996 C CA . ASP A 1 129 ? 4.109 -52.326 3.783 1.00 15.69 129 ASP A CA 1
ATOM 997 C C . ASP A 1 129 ? 3.438 -52.707 5.104 1.00 15.07 129 ASP A C 1
ATOM 998 O O . ASP A 1 129 ? 3.964 -53.536 5.831 1.00 15.95 129 ASP A O 1
ATOM 1003 N N . LEU A 1 130 ? 2.271 -52.115 5.406 1.00 13.88 130 LEU A N 1
ATOM 1004 C CA . LEU A 1 130 ? 1.511 -52.529 6.573 1.00 13.30 130 LEU A CA 1
ATOM 1005 C C . LEU A 1 130 ? 0.827 -53.852 6.270 1.00 16.67 130 LEU A C 1
ATOM 1006 O O . LEU A 1 130 ? 0.258 -54.036 5.195 1.00 20.26 130 LEU A O 1
ATOM 1011 N N . ASN A 1 131 ? 0.867 -54.757 7.241 1.00 17.10 131 ASN A N 1
ATOM 1012 C CA . ASN A 1 131 ? 0.268 -56.073 7.100 1.00 19.86 131 ASN A CA 1
ATOM 1013 C C . ASN A 1 131 ? -0.993 -56.146 7.941 1.00 20.14 131 ASN A C 1
ATOM 1014 O O . ASN A 1 131 ? -1.286 -57.162 8.563 1.00 24.72 131 ASN A O 1
ATOM 1019 N N . ILE A 1 132 ? -1.726 -55.042 7.948 1.00 17.48 132 ILE A N 1
ATOM 1020 C CA . ILE A 1 132 ? -2.994 -54.932 8.628 1.00 17.15 132 ILE A CA 1
ATOM 1021 C C . ILE A 1 132 ? -3.910 -54.109 7.744 1.00 17.13 132 ILE A C 1
ATOM 1022 O O . ILE A 1 132 ? -3.437 -53.235 7.013 1.00 19.04 132 ILE A O 1
ATOM 1027 N N . ASP A 1 133 ? -5.198 -54.438 7.772 1.00 17.29 133 ASP A N 1
ATOM 1028 C CA . ASP A 1 133 ? -6.192 -53.699 7.006 1.00 20.45 133 ASP A CA 1
ATOM 1029 C C . ASP A 1 133 ? -6.942 -52.751 7.943 1.00 19.51 133 ASP A C 1
ATOM 1030 O O . ASP A 1 133 ? -6.660 -52.682 9.140 1.00 15.88 133 ASP A O 1
ATOM 1035 N N . LEU A 1 134 ? -7.834 -51.952 7.359 1.00 19.38 134 LEU A N 1
ATOM 1036 C CA . LEU A 1 134 ? -8.535 -50.925 8.118 1.00 19.67 134 LEU A CA 1
ATOM 1037 C C . LEU A 1 134 ? -9.337 -51.561 9.245 1.00 17.58 134 LEU A C 1
ATOM 1038 O O . LEU A 1 134 ? -9.361 -51.033 10.363 1.00 18.93 134 LEU A O 1
ATOM 1043 N N . GLU A 1 135 ? -10.114 -52.602 8.922 1.00 16.82 135 GLU A N 1
ATOM 1044 C CA . GLU A 1 135 ? -10.953 -53.246 9.916 1.00 18.22 135 GLU A CA 1
ATOM 1045 C C . GLU A 1 135 ? -10.091 -53.690 11.106 1.00 17.93 135 GLU A C 1
ATOM 1046 O O . GLU A 1 135 ? -10.468 -53.503 12.264 1.00 16.95 135 GLU A O 1
ATOM 1052 N N . THR A 1 136 ? -8.965 -54.349 10.817 1.00 17.17 136 THR A N 1
ATOM 1053 C CA . THR A 1 136 ? -8.114 -54.905 11.856 1.00 16.73 136 THR A CA 1
ATOM 1054 C C . THR A 1 136 ? -7.487 -53.778 12.672 1.00 14.14 136 THR A C 1
ATOM 1055 O O . THR A 1 136 ? -7.398 -53.850 13.887 1.00 15.24 136 THR A O 1
ATOM 1059 N N . ALA A 1 137 ? -7.120 -52.683 12.019 1.00 14.72 137 ALA A N 1
ATOM 1060 C CA . ALA A 1 137 ? -6.575 -51.539 12.730 1.00 14.48 137 ALA A CA 1
ATOM 1061 C C . ALA A 1 137 ? -7.623 -50.906 13.656 1.00 12.08 137 ALA A C 1
ATOM 1062 O O . ALA A 1 137 ? -7.297 -50.504 14.760 1.00 12.91 137 ALA A O 1
ATOM 1064 N N . TRP A 1 138 ? -8.846 -50.754 13.175 1.00 12.26 138 TRP A N 1
ATOM 1065 C CA . TRP A 1 138 ? -9.914 -50.192 13.993 1.00 11.60 138 TRP A CA 1
ATOM 1066 C C . TRP A 1 138 ? -10.147 -51.083 15.199 1.00 12.39 138 TRP A C 1
ATOM 1067 O O . TRP A 1 138 ? -10.351 -50.601 16.305 1.00 11.98 138 TRP A O 1
ATOM 1078 N N . LYS A 1 139 ? -10.154 -52.407 14.985 1.00 11.94 139 LYS A N 1
ATOM 1079 C CA . LYS A 1 139 ? -10.366 -53.310 16.101 1.00 13.24 139 LYS A CA 1
ATOM 1080 C C . LYS A 1 139 ? -9.246 -53.186 17.128 1.00 14.53 139 LYS A C 1
ATOM 1081 O O . LYS A 1 139 ? -9.483 -53.290 18.333 1.00 14.76 139 LYS A O 1
ATOM 1087 N N . GLN A 1 140 ? -8.025 -52.880 16.678 1.00 13.18 140 GLN A N 1
ATOM 1088 C CA . GLN A 1 140 ? -6.953 -52.626 17.615 1.00 13.23 140 GLN A CA 1
ATOM 1089 C C . GLN A 1 140 ?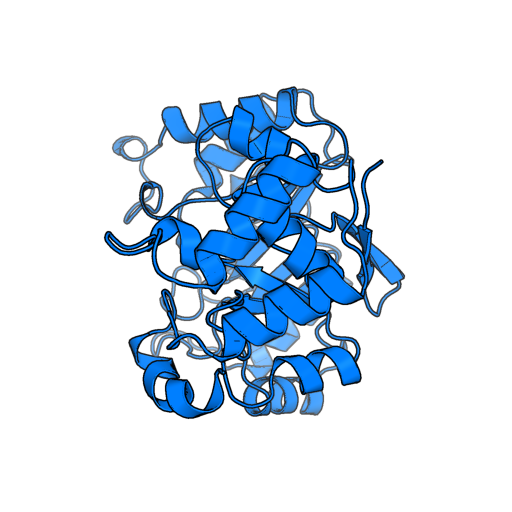 -7.252 -51.362 18.423 1.00 12.66 140 GLN A C 1
ATOM 1090 O O . GLN A 1 140 ? -7.025 -51.320 19.614 1.00 12.82 140 GLN A O 1
ATOM 1096 N N . LEU A 1 141 ? -7.773 -50.325 17.769 1.00 11.87 141 LEU A N 1
ATOM 1097 C CA . LEU A 1 141 ? -8.155 -49.135 18.511 1.00 11.11 141 LEU A CA 1
ATOM 1098 C C . LEU A 1 141 ? -9.267 -49.457 19.514 1.00 11.22 141 LEU A C 1
ATOM 1099 O O . LEU A 1 141 ? -9.248 -48.937 20.627 1.00 11.22 141 LEU A O 1
ATOM 1104 N N . GLU A 1 142 ? -10.184 -50.339 19.146 1.00 11.32 142 GLU A N 1
ATOM 1105 C CA . GLU A 1 142 ? -11.264 -50.701 20.051 1.00 12.14 142 GLU A CA 1
ATOM 1106 C C . GLU A 1 142 ? -10.695 -51.365 21.282 1.00 11.94 142 GLU A C 1
ATOM 1107 O O . GLU A 1 142 ? -11.161 -51.103 22.383 1.00 13.21 142 GLU A O 1
ATOM 1113 N N . GLU A 1 143 ? -9.664 -52.197 21.101 1.00 13.42 143 GLU A N 1
ATOM 1114 C CA . GLU A 1 143 ? -9.043 -52.856 22.236 1.00 15.40 143 GLU A CA 1
ATOM 1115 C C . GLU A 1 143 ? -8.276 -51.851 23.105 1.00 14.26 143 GLU A C 1
ATOM 1116 O O . GLU A 1 143 ? -8.241 -51.990 24.347 1.00 15.63 143 GLU A O 1
ATOM 1122 N N . LEU A 1 144 ? -7.622 -50.852 22.480 1.00 12.99 144 LEU A N 1
ATOM 1123 C CA . LEU A 1 144 ? -6.899 -49.842 23.247 1.00 13.76 144 LEU A CA 1
ATOM 1124 C C . LEU A 1 144 ? -7.878 -48.973 24.040 1.00 13.22 144 LEU A C 1
ATOM 1125 O O . LEU A 1 144 ? -7.558 -48.479 25.113 1.00 13.57 144 LEU A O 1
ATOM 1130 N N . TYR A 1 145 ? -9.072 -48.783 23.508 1.00 13.43 145 TYR A N 1
ATOM 1131 C CA . TYR A 1 145 ? -10.128 -48.071 24.195 1.00 13.23 145 TYR A CA 1
ATOM 1132 C C . TYR A 1 145 ? -10.617 -48.882 25.385 1.00 14.13 145 TYR A C 1
ATOM 1133 O O . TYR A 1 145 ? -10.759 -48.357 26.475 1.00 15.26 145 TYR A O 1
ATOM 1142 N N . LYS A 1 146 ? -10.821 -50.179 25.181 1.00 14.90 146 LYS A N 1
ATOM 1143 C CA . LYS A 1 146 ? -11.364 -51.027 26.237 1.00 16.48 146 LYS A CA 1
ATOM 1144 C C . LYS A 1 146 ? -10.368 -51.165 27.371 1.00 18.27 146 LYS A C 1
ATOM 1145 O O . LYS A 1 146 ? -10.779 -51.145 28.529 1.00 19.19 146 LYS A O 1
ATOM 1151 N N . SER A 1 147 ? -9.071 -51.137 27.056 1.00 16.17 147 SER A N 1
ATOM 1152 C CA . SER A 1 147 ? -8.035 -51.318 28.061 1.00 16.74 147 SER A CA 1
ATOM 1153 C C . SER A 1 147 ? -7.741 -50.007 28.779 1.00 18.22 147 SER A C 1
ATOM 1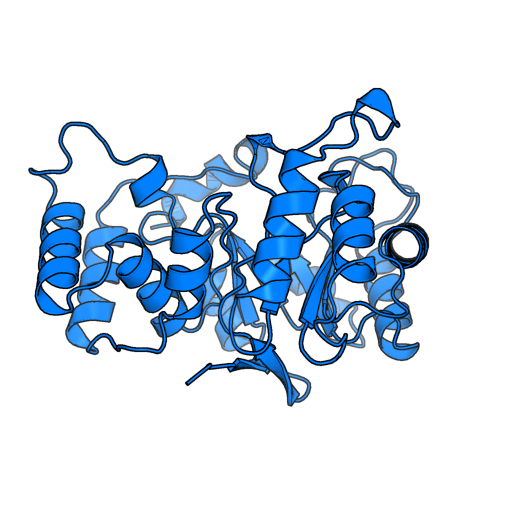154 O O . SER A 1 147 ? -7.042 -50.001 29.778 1.00 20.43 147 SER A O 1
ATOM 1157 N N . GLY A 1 148 ? -8.178 -48.885 28.194 1.00 15.67 148 GLY A N 1
ATOM 1158 C CA . GLY A 1 148 ? -7.956 -47.573 28.773 1.00 16.14 148 GLY A CA 1
ATOM 1159 C C . GLY A 1 148 ? -6.638 -46.910 28.339 1.00 14.84 148 GLY A C 1
ATOM 1160 O O . GLY A 1 148 ? -6.308 -45.843 28.835 1.00 19.24 148 GLY A O 1
ATOM 1161 N N . LYS A 1 149 ? -5.911 -47.506 27.398 1.00 13.84 149 LYS A N 1
ATOM 1162 C CA . LYS A 1 149 ? -4.699 -46.877 26.890 1.00 13.66 149 LYS A CA 1
ATOM 1163 C C . LYS A 1 149 ? -5.051 -45.679 26.011 1.00 12.79 149 LYS A C 1
ATOM 1164 O O . LYS A 1 149 ? -4.270 -44.755 25.892 1.00 12.11 149 LYS A O 1
ATOM 1170 N N . ALA A 1 150 ? -6.229 -45.733 25.388 1.00 11.96 150 ALA A N 1
ATOM 1171 C CA . ALA A 1 150 ? -6.763 -44.605 24.644 1.00 13.83 150 ALA A CA 1
ATOM 1172 C C . ALA A 1 150 ? -8.138 -44.286 25.197 1.00 13.19 150 ALA A C 1
ATOM 1173 O O . ALA A 1 150 ? -9.024 -45.129 25.147 1.00 14.95 150 ALA A O 1
ATOM 1175 N N . LYS A 1 151 ? -8.307 -43.101 25.759 1.00 12.54 151 LYS A N 1
ATOM 1176 C CA . LYS A 1 151 ? -9.553 -42.789 26.439 1.00 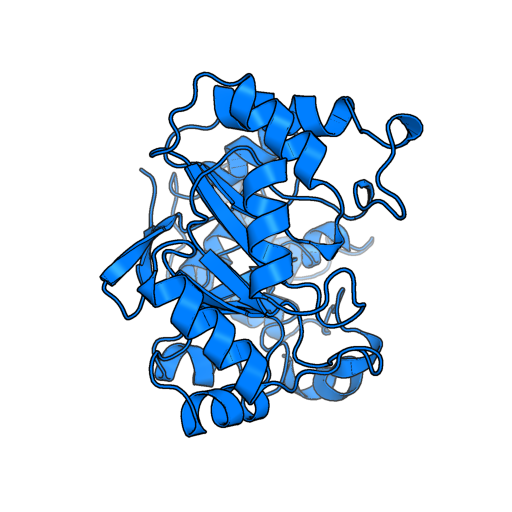12.31 151 LYS A CA 1
ATOM 1177 C C . LYS A 1 151 ? -10.695 -42.613 25.435 1.00 12.42 151 LYS A C 1
ATOM 1178 O O . LYS A 1 151 ? -11.873 -42.829 25.755 1.00 14.54 151 LYS A O 1
ATOM 1184 N N . ASN A 1 152 ? -10.337 -42.195 24.230 1.00 10.85 152 ASN A N 1
ATOM 1185 C CA . ASN A 1 152 ? -11.269 -41.972 23.143 1.00 9.44 152 ASN A CA 1
ATOM 1186 C C . ASN A 1 152 ? -10.569 -42.386 21.863 1.00 9.96 152 ASN A C 1
ATOM 1187 O O . ASN A 1 152 ? -9.340 -42.348 21.819 1.00 10.27 152 ASN A O 1
ATOM 1192 N N . ILE A 1 153 ? -11.328 -42.759 20.824 1.00 9.23 153 ILE A N 1
ATOM 1193 C CA . ILE A 1 153 ? -10.721 -43.252 19.587 1.00 9.96 153 ILE A CA 1
ATOM 1194 C C . ILE A 1 153 ? -11.443 -42.674 18.385 1.00 9.90 153 ILE A C 1
ATOM 1195 O O . ILE A 1 153 ? -12.631 -42.374 18.425 1.00 10.60 153 ILE A O 1
ATOM 1200 N N . GLY A 1 154 ? -10.704 -42.506 17.311 1.00 9.43 154 GLY A N 1
ATOM 1201 C CA . GLY A 1 154 ? -11.250 -41.954 16.099 1.00 10.39 154 GLY A CA 1
ATOM 1202 C C . GLY A 1 154 ? -10.305 -42.089 14.924 1.00 9.17 154 GLY A C 1
ATOM 1203 O O . GLY A 1 154 ? -9.417 -42.920 14.915 1.00 10.21 154 GLY A O 1
ATOM 1204 N N . VAL A 1 155 ? -10.548 -41.263 13.915 1.00 8.32 155 VAL A N 1
ATOM 1205 C CA . VAL A 1 155 ? -9.863 -41.363 12.645 1.00 9.95 155 VAL A CA 1
ATOM 1206 C C . VAL A 1 155 ? -9.515 -39.960 12.175 1.00 9.56 155 VAL A C 1
ATOM 1207 O O . VAL A 1 155 ? -9.886 -38.962 12.796 1.00 9.74 155 VAL A O 1
ATOM 1211 N N . SER A 1 156 ? -8.775 -39.903 11.071 1.00 9.55 156 SER A N 1
ATOM 1212 C CA . SER A 1 156 ? -8.333 -38.648 10.515 1.00 9.41 156 SER A CA 1
ATOM 1213 C C . SER A 1 156 ? -8.285 -38.783 8.999 1.00 9.20 156 SER A C 1
ATOM 1214 O O . SER A 1 156 ? -7.853 -39.798 8.483 1.00 9.72 156 SER A O 1
ATOM 1217 N N . ASN A 1 157 ? -8.736 -37.736 8.306 1.00 9.90 157 ASN A N 1
ATOM 1218 C CA . ASN A 1 157 ? -8.727 -37.683 6.847 1.00 9.76 157 ASN A CA 1
ATOM 1219 C C . ASN A 1 157 ? -9.622 -38.752 6.223 1.00 10.36 157 ASN A C 1
ATOM 1220 O O . ASN A 1 157 ? -9.439 -39.076 5.052 1.00 12.08 157 ASN A O 1
ATOM 1225 N N . PHE A 1 158 ? -10.652 -39.192 6.933 1.00 9.71 158 PHE A N 1
ATOM 1226 C CA . PHE A 1 158 ? -11.565 -40.192 6.385 1.00 10.11 158 PHE A CA 1
ATOM 1227 C C . PHE A 1 158 ? -12.670 -39.515 5.580 1.00 10.15 158 PHE A C 1
ATOM 1228 O O . PHE A 1 158 ? -13.221 -38.491 5.988 1.00 10.24 158 PHE A O 1
ATOM 1236 N N . THR A 1 159 ? -13.011 -40.121 4.458 1.00 11.15 159 THR A N 1
ATOM 1237 C CA . THR A 1 159 ? -14.194 -39.767 3.689 1.00 11.53 159 THR A CA 1
ATOM 1238 C C . THR A 1 159 ? -15.438 -40.394 4.299 1.00 12.21 159 THR A C 1
ATOM 1239 O O . THR A 1 159 ? -15.354 -41.243 5.177 1.00 12.97 159 THR A O 1
ATOM 1243 N N . VAL A 1 160 ? -16.593 -40.015 3.755 1.00 12.83 160 VAL A N 1
ATOM 1244 C CA . VAL A 1 160 ? -17.845 -40.623 4.148 1.00 13.86 160 VAL A CA 1
ATOM 1245 C C . VAL A 1 160 ? -17.782 -42.126 3.891 1.00 13.84 160 VAL A C 1
ATOM 1246 O O . VAL A 1 160 ? -18.139 -42.928 4.760 1.00 15.07 160 VAL A O 1
ATOM 1250 N N . GLU A 1 161 ? -17.263 -42.520 2.736 1.00 14.01 161 GLU A N 1
ATOM 1251 C CA . GLU A 1 161 ? -17.197 -43.939 2.419 1.00 17.50 161 GLU A CA 1
ATOM 1252 C C . GLU A 1 161 ? -16.268 -44.673 3.396 1.00 15.03 161 GLU A C 1
ATOM 1253 O O . GLU A 1 161 ? -16.574 -45.777 3.846 1.00 16.87 161 GLU A O 1
ATOM 1259 N N . ASP A 1 162 ? -15.166 -44.034 3.793 1.00 13.15 162 ASP A N 1
ATOM 1260 C CA . ASP A 1 162 ? -14.245 -44.637 4.739 1.00 14.35 162 ASP A CA 1
ATOM 1261 C C . ASP A 1 162 ? -14.932 -44.798 6.096 1.00 12.83 162 ASP A C 1
ATOM 1262 O O . ASP A 1 162 ? -14.752 -45.810 6.769 1.00 13.85 162 ASP A O 1
ATOM 1267 N N . LEU A 1 163 ? -15.643 -43.762 6.553 1.00 13.10 163 LEU A N 1
ATOM 1268 C CA . LEU A 1 163 ? -16.348 -43.852 7.830 1.00 13.12 163 LEU A CA 1
ATOM 1269 C C . LEU A 1 163 ? -17.370 -44.984 7.762 1.00 16.50 163 LEU A C 1
ATOM 1270 O O . LEU A 1 163 ? -17.572 -45.688 8.731 1.00 15.80 163 LEU A O 1
ATOM 1275 N N . LYS A 1 164 ? -18.068 -45.101 6.638 1.00 14.68 164 LYS A N 1
ATOM 1276 C CA . LYS A 1 164 ? -19.075 -46.144 6.528 1.00 16.19 164 LYS A CA 1
ATOM 1277 C C . LYS A 1 164 ? -18.431 -47.525 6.641 1.00 17.11 164 LYS A C 1
ATOM 1278 O O . LYS A 1 164 ? -19.046 -48.446 7.193 1.00 18.07 164 LYS A O 1
ATOM 1284 N N . LYS A 1 165 ? -17.209 -47.689 6.121 1.00 17.02 165 LYS A N 1
ATOM 1285 C CA . LYS A 1 165 ? -16.509 -48.962 6.216 1.00 18.10 165 LYS A CA 1
ATOM 1286 C C . LYS A 1 165 ? -16.234 -49.284 7.671 1.00 18.39 165 LYS A C 1
ATOM 1287 O O . LYS A 1 165 ? -16.389 -50.420 8.099 1.00 17.61 165 LYS A O 1
ATOM 1293 N N . VAL A 1 166 ? -15.839 -48.266 8.445 1.00 14.51 166 VAL A N 1
ATOM 1294 C CA . VAL A 1 166 ? -15.589 -48.481 9.853 1.00 14.61 166 VAL A CA 1
ATOM 1295 C C . VAL A 1 166 ? -16.899 -48.800 10.554 1.00 14.68 166 VAL A C 1
ATOM 1296 O O . VAL A 1 166 ? -16.942 -49.705 11.378 1.00 16.32 166 VAL A O 1
ATOM 1300 N N . LEU A 1 167 ? -17.946 -48.005 10.290 1.00 14.93 167 LEU A N 1
ATOM 1301 C CA . LEU A 1 167 ? -19.207 -48.167 10.993 1.00 16.98 167 LEU A CA 1
ATOM 1302 C C . LEU A 1 167 ? -19.783 -49.568 10.767 1.00 19.42 167 LEU A C 1
ATOM 1303 O O . LEU A 1 167 ? -20.445 -50.082 11.657 1.00 20.69 167 LEU A O 1
ATOM 1308 N N . ALA A 1 168 ? -19.486 -50.173 9.619 1.00 16.96 168 ALA A N 1
ATOM 1309 C CA . ALA A 1 168 ? -20.025 -51.482 9.252 1.00 19.65 168 ALA A CA 1
ATOM 1310 C C . ALA A 1 168 ? -19.400 -52.593 10.106 1.00 22.30 168 ALA A C 1
ATOM 1311 O O . ALA A 1 168 ? -20.008 -53.663 10.255 1.00 23.45 168 ALA A O 1
ATOM 1313 N N . ILE A 1 169 ? -18.209 -52.345 10.689 1.00 20.37 169 ILE A N 1
ATOM 1314 C CA . ILE A 1 169 ? -17.512 -53.385 11.430 1.00 19.87 169 ILE A CA 1
ATOM 1315 C C . ILE A 1 169 ? -17.319 -52.998 12.892 1.00 20.66 169 ILE A C 1
ATOM 1316 O O . ILE A 1 169 ? -16.824 -53.815 13.662 1.00 23.84 169 ILE A O 1
ATOM 1321 N N . ALA A 1 170 ? -17.697 -51.765 13.275 1.00 17.07 170 ALA A N 1
ATOM 1322 C CA . ALA A 1 170 ? -17.347 -51.210 14.571 1.00 16.10 170 ALA A CA 1
ATOM 1323 C C . ALA A 1 170 ? -18.234 -51.781 15.673 1.00 20.08 170 ALA A C 1
ATOM 1324 O O . ALA A 1 170 ? -19.462 -51.800 15.559 1.00 21.79 170 ALA A O 1
ATOM 1326 N N . GLU A 1 171 ? -17.597 -52.138 16.780 1.00 16.86 171 GLU A N 1
ATOM 1327 C CA . GLU A 1 171 ? -18.273 -52.275 18.066 1.00 21.23 171 GLU A CA 1
ATOM 1328 C C . GLU A 1 171 ? -18.364 -50.915 18.763 1.00 20.86 171 GLU A C 1
ATOM 1329 O O . GLU A 1 171 ? -19.322 -50.645 19.490 1.00 23.31 171 GLU A O 1
ATOM 1335 N N . ILE A 1 172 ? -17.248 -50.189 18.744 1.00 15.73 172 ILE A N 1
ATOM 1336 C CA . ILE A 1 172 ? -17.150 -48.843 19.271 1.00 16.63 172 ILE A CA 1
ATOM 1337 C C . ILE A 1 172 ? -17.149 -47.895 18.072 1.00 16.03 172 ILE A C 1
ATOM 1338 O O . ILE A 1 172 ? -16.239 -47.932 17.253 1.00 16.82 172 ILE A O 1
ATOM 1343 N N . LYS A 1 173 ? -18.114 -47.003 18.001 1.00 16.26 173 LYS A N 1
ATOM 1344 C CA . LYS A 1 173 ? -18.223 -46.109 16.865 1.00 17.31 173 LYS A CA 1
ATOM 1345 C C . LYS A 1 173 ? -17.124 -45.061 16.984 1.00 16.43 173 LYS A C 1
ATOM 1346 O O . LYS A 1 173 ? -16.832 -44.611 18.083 1.00 16.83 173 LYS A O 1
ATOM 1352 N N . PRO A 1 174 ? -16.439 -44.658 15.891 1.00 15.17 174 PRO A N 1
ATOM 1353 C CA . PRO A 1 174 ? -15.427 -43.618 15.996 1.00 14.31 174 PRO A CA 1
ATOM 1354 C C . PRO A 1 174 ? -16.024 -42.348 16.564 1.00 13.63 174 PRO A C 1
ATOM 1355 O O . PRO A 1 174 ? -17.140 -41.974 16.200 1.00 13.46 174 PRO A O 1
ATOM 1359 N N . GLN A 1 175 ? -15.281 -41.696 17.449 1.00 12.47 175 GLN A N 1
ATOM 1360 C CA . GLN A 1 175 ? -15.778 -40.536 18.159 1.00 11.83 175 GLN A CA 1
ATOM 1361 C C . GLN A 1 175 ? -15.349 -39.228 17.498 1.00 10.73 175 GLN A C 1
ATOM 1362 O O . GLN A 1 175 ? -15.960 -38.186 17.751 1.00 10.15 175 GLN A O 1
ATOM 1368 N N . VAL A 1 176 ? -14.295 -39.280 16.664 1.00 10.88 176 VAL A N 1
ATOM 1369 C CA . VAL A 1 176 ? -13.696 -38.093 16.085 1.00 10.23 176 VAL A CA 1
ATOM 1370 C C . VAL A 1 176 ? -13.252 -38.450 14.669 1.00 10.30 176 VAL A C 1
ATOM 1371 O O . VAL A 1 176 ? -12.809 -39.571 14.433 1.00 10.70 176 VAL A O 1
ATOM 1375 N N . ASN A 1 177 ? -13.355 -37.464 13.781 1.00 10.44 177 ASN A N 1
ATOM 1376 C CA . ASN A 1 177 ? -12.691 -37.457 12.478 1.00 9.93 177 ASN A CA 1
ATOM 1377 C C . ASN A 1 177 ? -11.960 -36.139 12.323 1.00 9.71 177 ASN A C 1
ATOM 1378 O O . ASN A 1 177 ? -12.596 -35.091 12.188 1.00 10.37 177 ASN A O 1
ATOM 1383 N N . GLN A 1 178 ? -10.631 -36.174 12.423 1.00 9.33 178 GLN A N 1
ATOM 1384 C CA . GLN A 1 178 ? -9.820 -34.986 12.241 1.00 9.33 178 GLN A CA 1
ATOM 1385 C C . GLN A 1 178 ? -9.565 -34.784 10.748 1.00 10.02 178 GLN A C 1
ATOM 1386 O O . GLN A 1 178 ? -8.952 -35.638 10.101 1.00 11.01 178 GLN A O 1
ATOM 1392 N N . ILE A 1 179 ? -10.037 -33.650 10.216 1.00 9.54 179 ILE A N 1
ATOM 1393 C CA . ILE A 1 179 ? -9.937 -33.358 8.797 1.00 9.81 179 ILE A CA 1
ATOM 1394 C C . ILE A 1 179 ? -9.317 -31.984 8.620 1.00 10.14 179 ILE A C 1
ATOM 1395 O O . ILE A 1 179 ? -9.227 -31.199 9.556 1.00 10.76 179 ILE A O 1
ATOM 1400 N N . GLU A 1 180 ? -8.854 -31.707 7.419 1.00 9.70 180 GLU A N 1
ATOM 1401 C CA . GLU A 1 180 ? -8.523 -30.338 7.066 1.00 10.18 180 GLU A CA 1
ATOM 1402 C C . GLU A 1 180 ? -9.813 -29.558 6.905 1.00 9.79 180 GLU A C 1
ATOM 1403 O O . GLU A 1 180 ? -10.721 -29.991 6.186 1.00 10.10 180 GLU A O 1
ATOM 1409 N N . PHE A 1 181 ? -9.911 -28.410 7.587 1.00 10.38 181 PHE A N 1
ATOM 1410 C CA . PHE A 1 181 ? -11.120 -27.607 7.495 1.00 10.89 181 PHE A CA 1
ATOM 1411 C C . PHE A 1 181 ? -10.777 -26.161 7.775 1.00 11.08 181 PHE A C 1
ATOM 1412 O O . PHE A 1 181 ? -10.072 -25.861 8.742 1.00 11.69 181 PHE A O 1
ATOM 1420 N N . SER A 1 182 ? -11.244 -25.281 6.891 1.00 12.65 182 SER A N 1
ATOM 1421 C CA . SER A 1 182 ? -11.081 -23.854 7.046 1.00 12.73 182 SER A CA 1
ATOM 1422 C C . SER A 1 182 ? -12.146 -23.165 6.220 1.00 13.49 182 SER A C 1
ATOM 1423 O O . SER A 1 182 ? -12.925 -23.815 5.529 1.00 12.51 182 SER A O 1
ATOM 1426 N N . PRO A 1 183 ? -12.283 -21.829 6.320 1.00 13.37 183 PRO A N 1
ATOM 1427 C CA . PRO A 1 183 ? -13.216 -21.135 5.452 1.00 13.87 183 PRO A CA 1
ATOM 1428 C C . PRO A 1 183 ? -13.006 -21.407 3.959 1.00 12.79 183 PRO A C 1
ATOM 1429 O O . PRO A 1 183 ? -13.939 -21.249 3.200 1.00 13.29 183 PRO A O 1
ATOM 1433 N N . PHE A 1 184 ? -11.787 -21.808 3.586 1.00 12.08 184 PHE A N 1
ATOM 1434 C CA . PHE A 1 184 ? -11.423 -22.055 2.185 1.00 13.09 184 PHE A CA 1
ATOM 1435 C C . PHE A 1 184 ? -11.357 -23.558 1.889 1.00 13.12 184 PHE A C 1
ATOM 1436 O O . PHE A 1 184 ? -10.934 -23.961 0.796 1.00 13.78 184 PHE A O 1
ATOM 1444 N N . LEU A 1 185 ? -11.813 -24.385 2.821 1.00 12.65 185 LEU A N 1
ATOM 1445 C CA . LEU A 1 185 ? -11.946 -25.812 2.575 1.00 12.63 185 LEU A CA 1
ATOM 1446 C C . LEU A 1 185 ? -13.010 -26.353 3.520 1.00 12.90 185 LEU A C 1
ATOM 1447 O O . LEU A 1 185 ? -12.711 -26.966 4.541 1.00 13.74 185 LEU A O 1
ATOM 1452 N N . GLN A 1 186 ? -14.277 -26.126 3.151 1.00 13.04 186 GLN A N 1
ATOM 1453 C CA . GLN A 1 186 ? -15.371 -26.389 4.071 1.00 12.07 186 GLN A CA 1
ATOM 1454 C C . GLN A 1 186 ? -15.902 -27.811 3.963 1.00 12.91 186 GLN A C 1
ATOM 1455 O O . GLN A 1 186 ? -16.671 -28.245 4.809 1.00 12.58 186 GLN A O 1
ATOM 1461 N N . ASN A 1 187 ? -15.399 -28.584 3.004 1.00 12.14 187 ASN A N 1
ATOM 1462 C CA . ASN A 1 187 ? -15.637 -30.019 2.957 1.00 11.71 187 ASN A CA 1
ATOM 1463 C C . ASN A 1 187 ? -14.426 -30.718 2.357 1.00 11.39 187 ASN A C 1
ATOM 1464 O O . ASN A 1 187 ? -14.227 -30.692 1.152 1.00 11.87 187 ASN A O 1
ATOM 1469 N N . GLN A 1 188 ? -13.541 -31.223 3.226 1.00 10.29 188 GLN A N 1
ATOM 1470 C CA . GLN A 1 188 ? -12.297 -31.829 2.769 1.00 10.59 188 GLN A CA 1
ATOM 1471 C C . GLN A 1 188 ? -12.547 -32.822 1.638 1.00 10.38 188 GLN A C 1
ATOM 1472 O O . GLN A 1 188 ? -11.785 -32.899 0.673 1.00 10.99 188 GLN A O 1
ATOM 1478 N N . THR A 1 189 ? -13.534 -33.679 1.842 1.00 11.07 189 THR A N 1
ATOM 1479 C CA . THR A 1 189 ? -14.023 -34.608 0.844 1.00 12.11 189 THR A CA 1
ATOM 1480 C C . THR A 1 189 ? -15.542 -34.499 0.839 1.00 11.85 189 THR A C 1
ATOM 1481 O O . THR A 1 189 ? -16.111 -33.883 1.729 1.00 11.30 189 THR A O 1
ATOM 1485 N N . PRO A 1 190 ? -16.238 -34.980 -0.207 1.00 11.93 190 PRO A N 1
ATOM 1486 C CA . PRO A 1 190 ? -17.615 -34.567 -0.429 1.00 12.39 190 PRO A CA 1
ATOM 1487 C C . PRO A 1 190 ? -18.530 -34.934 0.741 1.00 12.06 190 PRO A C 1
ATOM 1488 O O . PRO A 1 190 ? -18.595 -36.082 1.151 1.00 13.42 190 PRO A O 1
ATOM 1492 N N . GLY A 1 191 ? -19.243 -33.923 1.252 1.00 12.34 191 GLY A N 1
ATOM 1493 C CA . GLY A 1 191 ? -20.278 -34.133 2.242 1.00 12.44 191 GLY A CA 1
ATOM 1494 C C . GLY A 1 191 ? -19.775 -34.525 3.632 1.00 13.37 191 GLY A C 1
ATOM 1495 O O . GLY A 1 191 ? -20.563 -34.975 4.463 1.00 14.28 191 GLY A O 1
ATOM 1496 N N . ILE A 1 192 ? -18.464 -34.438 3.887 1.00 11.40 192 ILE A N 1
ATOM 1497 C CA . ILE A 1 192 ? -17.938 -35.047 5.087 1.00 11.79 192 ILE A CA 1
ATOM 1498 C C . ILE A 1 192 ? -18.461 -34.327 6.328 1.00 11.46 192 ILE A C 1
ATOM 1499 O O . ILE A 1 192 ? -18.677 -34.974 7.353 1.00 11.90 192 ILE A O 1
ATOM 1504 N N . VAL A 1 193 ? -18.598 -33.012 6.264 1.00 12.07 193 VAL A N 1
ATOM 1505 C CA . VAL A 1 193 ? -18.952 -32.253 7.458 1.00 11.69 193 VAL A CA 1
ATOM 1506 C C . VAL A 1 193 ? -20.363 -32.637 7.879 1.00 13.09 193 VAL A C 1
ATOM 1507 O O . VAL A 1 193 ? -20.596 -32.985 9.020 1.00 12.17 193 VAL A O 1
ATOM 1511 N N . GLU A 1 194 ? -21.296 -32.575 6.932 1.00 14.12 194 GLU A N 1
ATOM 1512 C CA . GLU A 1 194 ? -22.699 -32.842 7.208 1.00 18.05 194 GLU A CA 1
ATOM 1513 C C . GLU A 1 194 ? -22.867 -34.288 7.694 1.00 16.22 194 GLU A C 1
ATOM 1514 O O . GLU A 1 194 ? -23.598 -34.561 8.649 1.00 14.90 194 GLU A O 1
ATOM 1520 N N . PHE A 1 195 ? -22.162 -35.228 7.061 1.00 12.68 195 PHE A N 1
ATOM 1521 C CA . PHE A 1 195 ? -22.300 -36.618 7.421 1.00 12.86 195 PHE A CA 1
ATOM 1522 C C . PHE A 1 195 ? -21.774 -36.858 8.834 1.00 13.73 195 PHE A C 1
ATOM 1523 O O . PHE A 1 195 ? -22.390 -37.551 9.633 1.00 14.64 195 PHE A O 1
ATOM 1531 N N . SER A 1 196 ? -20.603 -36.325 9.111 1.00 12.59 196 SER A N 1
ATOM 1532 C CA . SER A 1 196 ? -19.991 -36.528 10.408 1.00 12.05 196 SER A CA 1
ATOM 1533 C C . SER A 1 196 ? -20.886 -35.944 11.502 1.00 11.58 196 SER A C 1
ATOM 1534 O O . SER A 1 196 ? -21.138 -36.609 12.491 1.00 12.70 196 SER A O 1
ATOM 1537 N N . GLN A 1 197 ? -21.350 -34.716 11.323 1.00 12.66 197 GLN A N 1
ATOM 1538 C CA . GLN A 1 197 ? -22.136 -34.037 12.352 1.00 12.30 197 GLN A CA 1
ATOM 1539 C C . GLN A 1 197 ? -23.468 -34.755 12.560 1.00 16.38 197 GLN A C 1
ATOM 1540 O O . GLN A 1 197 ? -23.866 -34.983 13.710 1.00 19.01 197 GLN A O 1
ATOM 1546 N N . LYS A 1 198 ? -24.071 -35.262 11.481 1.00 15.30 198 LYS A N 1
ATOM 1547 C CA . LYS A 1 198 ? -25.343 -35.977 11.627 1.00 18.27 198 LYS A CA 1
ATOM 1548 C C . LYS A 1 198 ? -25.139 -37.309 12.352 1.00 18.50 198 LYS A C 1
ATOM 1549 O O . LYS A 1 198 ? -26.077 -37.814 12.968 1.00 20.45 198 LYS A O 1
ATOM 1555 N N . ASN A 1 199 ? -23.914 -37.873 12.332 1.00 16.36 199 ASN A N 1
ATOM 1556 C CA . ASN A 1 199 ? -23.664 -39.190 12.910 1.00 16.08 199 ASN A CA 1
ATOM 1557 C C . ASN A 1 199 ? -22.933 -39.082 14.258 1.00 13.77 199 ASN A C 1
ATOM 1558 O O . ASN A 1 199 ? -22.379 -40.075 14.734 1.00 16.64 199 ASN A O 1
ATOM 1563 N N . ASP A 1 200 ? -22.895 -37.862 14.836 1.00 15.17 200 ASP A N 1
ATOM 1564 C CA . ASP A 1 200 ? -22.329 -37.623 16.158 1.00 16.62 200 ASP A CA 1
ATOM 1565 C C . ASP A 1 200 ? -20.861 -38.031 16.192 1.00 16.40 200 ASP A C 1
ATOM 1566 O O . ASP A 1 200 ? -20.374 -38.558 17.182 1.00 15.63 200 ASP A O 1
ATOM 1571 N N . ILE A 1 201 ? -20.162 -37.748 15.102 1.00 14.12 201 ILE A N 1
ATOM 1572 C CA . ILE A 1 201 ? -18.722 -37.883 15.054 1.00 12.74 201 ILE A CA 1
ATOM 1573 C C . ILE A 1 201 ? -18.149 -36.479 15.072 1.00 11.74 201 ILE A C 1
ATOM 1574 O O . ILE A 1 201 ? -18.438 -35.692 14.172 1.00 14.28 201 ILE A O 1
ATOM 1579 N N . LEU A 1 202 ? -17.366 -36.147 16.104 1.00 10.95 202 LEU A N 1
ATOM 1580 C CA . LEU A 1 202 ? -16.846 -34.797 16.212 1.00 11.00 202 LEU A CA 1
ATOM 1581 C C . LEU A 1 202 ? -15.769 -34.578 15.167 1.00 10.57 202 LEU A C 1
ATOM 1582 O O . LEU A 1 202 ? -14.835 -35.371 15.073 1.00 11.82 202 LEU A O 1
ATOM 1587 N N . LEU A 1 203 ? -15.883 -33.484 14.418 1.00 10.56 203 LEU A N 1
ATOM 1588 C CA . LEU A 1 203 ? -14.820 -33.053 13.540 1.00 9.79 203 LEU A CA 1
ATOM 1589 C C . LEU A 1 203 ? -13.812 -32.219 14.304 1.00 10.25 203 LEU A C 1
ATOM 1590 O O . LEU A 1 203 ? -14.175 -31.331 15.051 1.00 10.47 203 LEU A O 1
ATOM 1595 N N . GLU A 1 204 ? -12.549 -32.502 14.055 1.00 10.83 204 GLU A N 1
ATOM 1596 C CA . GLU A 1 204 ? -11.473 -31.577 14.317 1.00 10.98 204 GLU A CA 1
ATOM 1597 C C . GLU A 1 204 ? -10.991 -31.024 13.001 1.00 11.03 204 GLU A C 1
ATOM 1598 O O . GLU A 1 204 ? -11.016 -31.713 12.007 1.00 11.81 204 GLU A O 1
ATOM 1604 N N . ALA A 1 205 ? -10.544 -29.777 13.026 1.00 10.04 205 ALA A N 1
ATOM 1605 C CA . ALA A 1 205 ? -10.072 -29.054 11.854 1.00 10.34 205 ALA A CA 1
ATOM 1606 C C . ALA A 1 205 ? -8.594 -28.779 12.022 1.00 10.78 205 ALA A C 1
ATOM 1607 O O . ALA A 1 205 ? -8.213 -27.935 12.829 1.00 10.79 205 ALA A O 1
ATOM 1609 N N . TYR A 1 206 ? -7.759 -29.468 11.228 1.00 10.88 206 TYR A N 1
ATOM 1610 C CA . TYR A 1 206 ? -6.378 -29.037 11.113 1.00 11.48 206 TYR A CA 1
ATOM 1611 C C . TYR A 1 206 ? -6.234 -28.059 9.961 1.00 10.33 206 TYR A C 1
ATOM 1612 O O . TYR A 1 206 ? -7.124 -27.915 9.122 1.00 10.75 206 TYR A O 1
ATOM 1621 N N . SER A 1 207 ? -5.148 -27.287 10.050 1.00 10.95 207 SER A N 1
ATOM 1622 C CA . SER A 1 207 ? -4.869 -26.155 9.187 1.00 12.12 207 SER A CA 1
ATOM 1623 C C . SER A 1 207 ? -6.076 -25.222 9.097 1.00 12.20 207 SER A C 1
ATOM 1624 O O . SER A 1 207 ? -6.395 -24.724 8.028 1.00 12.63 207 SER A O 1
ATOM 1627 N N . PRO A 1 208 ? -6.718 -24.858 10.232 1.00 11.15 208 PRO A N 1
ATOM 1628 C CA . PRO A 1 208 ? -7.851 -23.955 10.175 1.00 12.15 208 PRO A CA 1
ATOM 1629 C C . PRO A 1 208 ? -7.458 -22.544 9.777 1.00 13.08 208 PRO A C 1
ATOM 1630 O O . PRO A 1 208 ? -8.321 -21.785 9.357 1.00 14.22 208 PRO A O 1
ATOM 1634 N N . LEU A 1 209 ? -6.167 -22.197 9.922 1.00 12.23 209 LEU A N 1
ATOM 1635 C CA . LEU A 1 209 ? -5.703 -20.859 9.580 1.00 13.91 209 LEU A CA 1
ATOM 1636 C C . LEU A 1 209 ? -5.060 -20.836 8.199 1.00 17.50 209 LEU A C 1
ATOM 1637 O O . LEU A 1 209 ? -4.334 -19.892 7.904 1.00 17.18 209 LEU A O 1
ATOM 1642 N N . GLY A 1 210 ? -5.400 -21.818 7.353 1.00 17.77 210 GLY A N 1
ATOM 1643 C CA . GLY A 1 210 ? -4.986 -21.834 5.954 1.00 19.60 210 GLY A CA 1
ATOM 1644 C C . GLY A 1 210 ? -5.140 -20.460 5.289 1.00 20.78 210 GLY A C 1
ATOM 1645 O O . GLY A 1 210 ? -4.232 -19.999 4.587 1.00 22.73 210 GLY A O 1
ATOM 1646 N N . PRO A 1 211 ? -6.262 -19.751 5.470 1.00 18.57 211 PRO A N 1
ATOM 1647 C CA . PRO A 1 211 ? -6.402 -18.434 4.848 1.00 18.84 211 PRO A CA 1
ATOM 1648 C C . PRO A 1 211 ? -5.362 -17.406 5.273 1.00 17.73 211 PRO A C 1
ATOM 1649 O O . PRO A 1 211 ? -5.102 -16.464 4.526 1.00 19.41 211 PRO A O 1
ATOM 1653 N N . LEU A 1 212 ? -4.772 -17.559 6.460 1.00 17.33 212 LEU A N 1
ATOM 1654 C CA . LEU A 1 212 ? -3.778 -16.612 6.947 1.00 19.43 212 LEU A CA 1
ATOM 1655 C C . LEU A 1 212 ? -2.374 -17.102 6.629 1.00 27.96 212 LEU A C 1
ATOM 1656 O O . LEU A 1 212 ? -1.477 -16.299 6.439 1.00 38.69 212 LEU A O 1
ATOM 1661 N N . GLN A 1 213 ? -2.206 -18.408 6.499 1.00 27.74 213 GLN A N 1
ATOM 1662 C CA . GLN A 1 213 ? -0.911 -18.951 6.140 1.00 37.71 213 GLN A CA 1
ATOM 1663 C C . GLN A 1 213 ? -0.647 -18.576 4.684 1.00 43.14 213 GLN A C 1
ATOM 1664 O O . GLN A 1 213 ? 0.396 -18.026 4.384 1.00 39.26 213 GLN A O 1
ATOM 1670 N N . LYS A 1 214 ? -1.703 -18.658 3.854 1.00 46.58 214 LYS A N 1
ATOM 1671 C CA . LYS A 1 214 ? -1.615 -18.340 2.434 1.00 47.67 214 LYS A CA 1
ATOM 1672 C C . LYS A 1 214 ? -2.164 -16.934 2.162 1.00 43.99 214 LYS A C 1
ATOM 1673 O O . LYS A 1 214 ? -2.731 -16.691 1.094 1.00 39.31 214 LYS A O 1
ATOM 1679 N N . LYS A 1 215 ? -2.019 -16.016 3.128 1.00 36.81 215 LYS A N 1
ATOM 1680 C CA . LYS A 1 215 ? -2.645 -14.703 2.997 1.00 40.00 215 LYS A CA 1
ATOM 1681 C C . LYS A 1 215 ? -2.007 -13.959 1.830 1.00 36.90 215 LYS A C 1
ATOM 1682 O O . LYS A 1 215 ? -0.816 -13.652 1.873 1.00 36.73 215 LYS A O 1
ATOM 1688 N N . PRO A 1 216 ? -2.771 -13.675 0.752 1.00 37.44 216 PRO A N 1
ATOM 1689 C CA . PRO A 1 216 ? -2.187 -13.213 -0.505 1.00 37.93 216 PRO A CA 1
ATOM 1690 C C . PRO A 1 216 ? -1.929 -11.712 -0.532 1.00 35.82 216 PRO A C 1
ATOM 1691 O O . PRO A 1 216 ? -2.404 -10.980 0.327 1.00 29.46 216 PRO A O 1
ATOM 1695 N N . THR A 1 217 ? -1.218 -11.263 -1.574 1.00 36.32 217 THR A N 1
ATOM 1696 C CA . THR A 1 217 ? -0.794 -9.874 -1.696 1.00 35.61 217 THR A CA 1
ATOM 1697 C C . THR A 1 217 ? -1.982 -8.936 -1.879 1.00 32.08 217 THR A C 1
ATOM 1698 O O . THR A 1 217 ? -1.896 -7.773 -1.516 1.00 36.25 217 THR A O 1
ATOM 1702 N N . ASP A 1 218 ? -3.044 -9.426 -2.522 1.00 33.79 218 ASP A N 1
ATOM 1703 C CA . ASP A 1 218 ? -4.206 -8.601 -2.827 1.00 37.70 218 ASP A CA 1
ATOM 1704 C C . ASP A 1 218 ? -5.296 -8.803 -1.767 1.00 33.23 218 ASP A C 1
ATOM 1705 O O . ASP A 1 218 ? -6.481 -8.682 -2.075 1.00 33.46 218 ASP A O 1
ATOM 1710 N N . ALA A 1 219 ? -4.897 -9.101 -0.525 1.00 29.30 219 ALA A N 1
ATOM 1711 C CA . ALA A 1 219 ? -5.869 -9.446 0.513 1.00 29.45 219 ALA A CA 1
ATOM 1712 C C . ALA A 1 219 ? -6.795 -8.257 0.791 1.00 31.10 219 ALA A C 1
ATOM 1713 O O . ALA A 1 219 ? -7.996 -8.434 0.975 1.00 26.78 219 ALA A O 1
ATOM 1715 N N . ASP A 1 220 ? -6.250 -7.039 0.737 1.00 37.14 220 ASP A N 1
ATOM 1716 C CA . ASP A 1 220 ? -6.991 -5.844 1.131 1.00 41.73 220 ASP A CA 1
ATOM 1717 C C . ASP A 1 220 ? -8.094 -5.516 0.112 1.00 41.04 220 ASP A C 1
ATOM 1718 O O . ASP A 1 220 ? -8.878 -4.594 0.327 1.00 37.98 220 ASP A O 1
ATOM 1723 N N . GLN A 1 221 ? -8.160 -6.264 -0.995 1.00 36.14 221 GLN A N 1
ATOM 1724 C CA . GLN A 1 221 ? -9.197 -6.040 -1.989 1.00 38.78 221 GLN A CA 1
ATOM 1725 C C . GLN A 1 221 ? -10.159 -7.226 -2.049 1.00 34.12 221 GLN A C 1
ATOM 1726 O O . GLN A 1 221 ? -11.071 -7.241 -2.863 1.00 29.96 221 GLN A O 1
ATOM 1732 N N . GLN A 1 222 ? -9.967 -8.213 -1.166 1.00 26.33 222 GLN A N 1
ATOM 1733 C CA . GLN A 1 222 ? -10.826 -9.381 -1.153 1.00 25.56 222 GLN A CA 1
ATOM 1734 C C . GLN A 1 222 ? -11.849 -9.237 -0.029 1.00 21.91 222 GLN A C 1
ATOM 1735 O O . GLN A 1 222 ? -11.477 -8.978 1.117 1.00 23.95 222 GLN A O 1
ATOM 1741 N N . PRO A 1 223 ? -13.151 -9.374 -0.334 1.00 23.05 223 PRO A N 1
ATOM 1742 C CA . PRO A 1 223 ? -14.194 -9.216 0.679 1.00 21.75 223 PRO A CA 1
ATOM 1743 C C . PRO A 1 223 ? -13.975 -10.062 1.932 1.00 19.62 223 PRO A C 1
ATOM 1744 O O . PRO A 1 223 ? -14.171 -9.577 3.039 1.00 17.86 223 PRO A O 1
ATOM 1748 N N . PHE A 1 224 ? -13.475 -11.294 1.753 1.00 19.39 224 PHE A N 1
ATOM 1749 C CA . PHE A 1 224 ? -13.256 -12.191 2.885 1.00 17.12 224 PHE A CA 1
ATOM 1750 C C . PHE A 1 224 ? -12.291 -11.567 3.879 1.00 16.49 224 PHE A C 1
ATOM 1751 O O . PHE A 1 224 ? -12.535 -11.589 5.072 1.00 15.34 224 PHE A O 1
ATOM 1759 N N . TYR A 1 225 ? -11.147 -11.075 3.393 1.00 14.98 225 TYR A N 1
ATOM 1760 C CA . TYR A 1 225 ? -10.101 -10.559 4.254 1.00 15.59 225 TYR A CA 1
ATOM 1761 C C . TYR A 1 225 ? -10.486 -9.190 4.802 1.00 16.34 225 TYR A C 1
ATOM 1762 O O . TYR A 1 225 ? -10.127 -8.864 5.923 1.00 18.29 225 TYR A O 1
ATOM 1771 N N . GLN A 1 226 ? -11.229 -8.413 4.009 1.00 17.94 226 GLN A N 1
ATOM 1772 C CA . GLN A 1 226 ? -11.746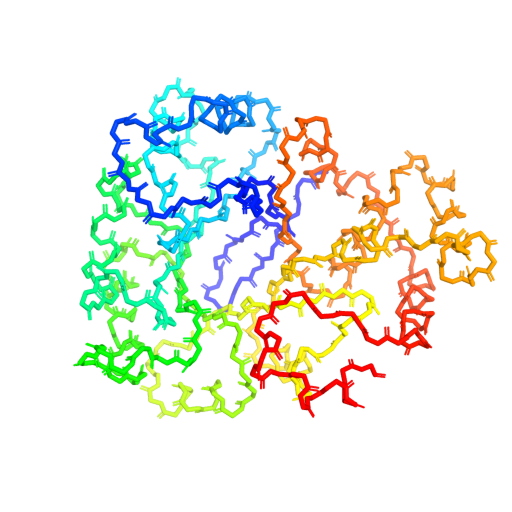 -7.138 4.486 1.00 18.11 226 GLN A CA 1
ATOM 1773 C C . GLN A 1 226 ? -12.636 -7.397 5.701 1.00 16.62 226 GLN A C 1
ATOM 1774 O O . GLN A 1 226 ? -12.549 -6.698 6.702 1.00 19.33 226 GLN A O 1
ATOM 1780 N N . TYR A 1 227 ? -13.524 -8.373 5.578 1.00 17.58 227 TYR A N 1
ATOM 1781 C CA . TYR A 1 227 ? -14.474 -8.640 6.648 1.00 17.20 227 TYR A CA 1
ATOM 1782 C C . TYR A 1 227 ? -13.745 -9.194 7.875 1.00 16.38 227 TYR A C 1
ATOM 1783 O O . TYR A 1 227 ? -14.078 -8.877 9.010 1.00 15.37 227 TYR A O 1
ATOM 1792 N N . LEU A 1 228 ? -12.802 -10.094 7.642 1.00 16.65 228 LEU A N 1
ATOM 1793 C CA . LEU A 1 228 ? -12.051 -10.664 8.733 1.00 15.82 228 LEU A CA 1
ATOM 1794 C C . LEU A 1 228 ? -11.343 -9.556 9.522 1.00 14.92 228 LEU A C 1
ATOM 1795 O O . LEU A 1 228 ? -11.337 -9.547 10.754 1.00 15.49 228 LEU A O 1
ATOM 1800 N N . LYS A 1 229 ? -10.777 -8.574 8.812 1.00 16.33 229 LYS A N 1
ATOM 1801 C CA . LYS A 1 229 ? -10.124 -7.453 9.475 1.00 15.54 229 LYS A CA 1
ATOM 1802 C C . LYS A 1 229 ? -11.137 -6.634 10.296 1.00 14.44 229 LYS A C 1
ATOM 1803 O O . LYS A 1 229 ? -10.851 -6.248 11.422 1.00 17.57 229 LYS A O 1
ATOM 1809 N N . GLU A 1 230 ? -12.306 -6.396 9.714 1.00 15.51 230 GLU A N 1
ATOM 1810 C CA . GLU A 1 230 ? -13.394 -5.679 10.383 1.00 17.81 230 GLU A CA 1
ATOM 1811 C C . GLU A 1 230 ? -13.747 -6.356 11.705 1.00 15.87 230 GLU A C 1
ATOM 1812 O O . GLU A 1 230 ? -13.927 -5.686 12.711 1.00 15.60 230 GLU A O 1
ATOM 1818 N N . LEU A 1 231 ? -13.850 -7.691 11.697 1.00 15.26 231 LEU A N 1
ATOM 1819 C CA . LEU A 1 231 ? -14.242 -8.402 12.896 1.00 14.01 231 LEU A CA 1
ATOM 1820 C C . LEU A 1 231 ? -13.134 -8.343 13.927 1.00 14.11 231 LEU A C 1
ATOM 1821 O O . LEU A 1 231 ? -13.385 -8.207 15.117 1.00 14.15 231 LEU A O 1
ATOM 1826 N N . SER A 1 232 ? -11.884 -8.484 13.475 1.00 14.10 232 SER A N 1
ATOM 1827 C CA . SER A 1 232 ? -10.744 -8.360 14.360 1.00 14.25 232 SER A CA 1
ATOM 1828 C C . SER A 1 232 ? -10.776 -7.017 15.109 1.00 14.96 232 SER A C 1
ATOM 1829 O O . SER A 1 232 ? -10.522 -6.950 16.303 1.00 17.09 232 SER A O 1
ATOM 1832 N N . GLU A 1 233 ? -11.070 -5.953 14.370 1.00 16.05 233 GLU A N 1
ATOM 1833 C CA . GLU A 1 233 ? -11.106 -4.608 14.920 1.00 18.38 233 GLU A CA 1
ATOM 1834 C C . GLU A 1 233 ? -12.316 -4.446 15.837 1.00 17.76 233 GLU A C 1
ATOM 1835 O O . GLU A 1 233 ? -12.229 -3.828 16.885 1.00 17.91 233 GLU A O 1
ATOM 1841 N N . LYS A 1 234 ? -13.436 -5.047 15.461 1.00 14.60 234 LYS A N 1
ATOM 1842 C CA . LYS A 1 234 ? -14.617 -4.949 16.289 1.00 15.43 234 LYS A CA 1
ATOM 1843 C C . LYS A 1 234 ? -14.330 -5.515 17.674 1.00 14.89 234 LYS A C 1
ATOM 1844 O O . LYS A 1 234 ? -14.717 -4.933 18.696 1.00 14.87 234 LYS A O 1
ATOM 1850 N N . TYR A 1 235 ? -13.731 -6.707 17.712 1.00 12.71 235 TYR A N 1
ATOM 1851 C CA . TYR A 1 235 ? -13.646 -7.467 18.949 1.00 12.68 235 TYR A CA 1
ATOM 1852 C C . TYR A 1 235 ? -12.329 -7.227 19.680 1.00 12.62 235 TYR A C 1
ATOM 1853 O O . TYR A 1 235 ? -12.162 -7.704 20.792 1.00 15.11 235 TYR A O 1
ATOM 1862 N N . ASN A 1 236 ? -11.382 -6.537 19.022 1.00 14.33 236 ASN A N 1
ATOM 1863 C CA . ASN A 1 236 ? -10.039 -6.340 19.575 1.00 17.02 236 ASN A CA 1
ATOM 1864 C C . ASN A 1 236 ? -9.388 -7.715 19.814 1.00 15.14 236 ASN A C 1
ATOM 1865 O O . ASN A 1 236 ? -8.847 -8.009 20.869 1.00 16.48 236 ASN A O 1
ATOM 1870 N N . LYS A 1 237 ? -9.484 -8.550 18.799 1.00 14.38 237 LYS A N 1
ATOM 1871 C CA . LYS A 1 237 ? -8.905 -9.879 18.807 1.00 14.19 237 LYS A CA 1
ATOM 1872 C C . LYS A 1 237 ? -8.135 -10.030 17.517 1.00 13.37 237 LYS A C 1
ATOM 1873 O O . LYS A 1 237 ? -8.378 -9.295 16.566 1.00 15.88 237 LYS A O 1
ATOM 1879 N N . THR A 1 238 ? -7.262 -11.026 17.448 1.00 13.76 238 THR A N 1
ATOM 1880 C CA . THR A 1 238 ? -6.506 -11.222 16.222 1.00 13.41 238 THR A CA 1
ATOM 1881 C C . THR A 1 238 ? -7.403 -11.852 15.169 1.00 13.14 238 THR A C 1
ATOM 1882 O O . THR A 1 238 ? -8.369 -12.534 15.479 1.00 11.77 238 THR A O 1
ATOM 1886 N N . GLU A 1 239 ? -7.000 -11.717 13.904 1.00 13.57 239 GLU A N 1
ATOM 1887 C CA . GLU A 1 239 ? -7.679 -12.387 12.808 1.00 13.20 239 GLU A CA 1
ATOM 1888 C C . GLU A 1 239 ? -7.667 -13.904 13.023 1.00 11.46 239 GLU A C 1
ATOM 1889 O O . GLU A 1 239 ? -8.655 -14.569 12.748 1.00 12.66 239 GLU A O 1
ATOM 1895 N N . ALA A 1 240 ? -6.539 -14.446 13.516 1.00 12.39 240 ALA A N 1
ATOM 1896 C CA . ALA A 1 240 ? -6.436 -15.865 13.780 1.00 12.56 240 ALA A CA 1
ATOM 1897 C C . ALA A 1 240 ? -7.483 -16.261 14.807 1.00 11.88 240 ALA A C 1
ATOM 1898 O O . ALA A 1 240 ? -8.133 -17.294 14.659 1.00 12.26 240 ALA A O 1
ATOM 1900 N N . GLN A 1 241 ? -7.605 -15.474 15.882 1.00 11.62 241 GLN A N 1
ATOM 1901 C CA . GLN A 1 241 ? -8.578 -15.781 16.921 1.00 11.02 241 GLN A CA 1
ATOM 1902 C C . GLN A 1 241 ? -10.000 -15.816 16.335 1.00 11.66 241 GLN A C 1
ATOM 1903 O O . GLN A 1 241 ? -10.808 -16.683 16.683 1.00 11.05 241 GLN A O 1
ATOM 1909 N N . VAL A 1 242 ? -10.322 -14.875 15.459 1.00 10.69 242 VAL A N 1
ATOM 1910 C CA . VAL A 1 242 ? -11.640 -14.828 14.848 1.00 11.09 242 VAL A CA 1
ATOM 1911 C C . VAL A 1 242 ? -11.891 -16.109 14.042 1.00 11.76 242 VAL A C 1
ATOM 1912 O O . VAL A 1 242 ? -12.947 -16.727 14.143 1.00 11.80 242 VAL A O 1
ATOM 1916 N N . LEU A 1 243 ? -10.902 -16.536 13.230 1.00 10.98 243 LEU A N 1
ATOM 1917 C CA . LEU A 1 243 ? -11.076 -17.739 12.438 1.00 11.64 243 LEU A CA 1
ATOM 1918 C C . LEU A 1 243 ? -11.194 -18.981 13.317 1.00 10.97 243 LEU A C 1
ATOM 1919 O O . LEU A 1 243 ? -11.990 -19.865 12.998 1.00 12.09 243 LEU A O 1
ATOM 1924 N N . LEU A 1 244 ? -10.368 -19.093 14.378 1.00 9.75 244 LEU A N 1
ATOM 1925 C CA . LEU A 1 244 ? -10.454 -20.255 15.258 1.00 10.72 244 LEU A CA 1
ATOM 1926 C C . LEU A 1 244 ? -11.813 -20.321 15.931 1.00 10.34 244 LEU A C 1
ATOM 1927 O O . LEU A 1 244 ? -12.406 -21.387 16.035 1.00 10.22 244 LEU A O 1
ATOM 1932 N N . LEU A 1 245 ? -12.312 -19.165 16.372 1.00 11.03 245 LEU A N 1
ATOM 1933 C CA . LEU A 1 245 ? -13.618 -19.127 16.982 1.00 11.05 245 LEU A CA 1
ATOM 1934 C C . LEU A 1 245 ? -14.717 -19.491 15.984 1.00 9.98 245 LEU A C 1
ATOM 1935 O O . LEU A 1 245 ? -15.642 -20.215 16.323 1.00 10.32 245 LEU A O 1
ATOM 1940 N N . TRP A 1 246 ? -14.574 -19.068 14.741 1.00 9.61 246 TRP A N 1
ATOM 1941 C CA . TRP A 1 246 ? -15.531 -19.442 13.713 1.00 10.05 246 TRP A CA 1
ATOM 1942 C C . TRP A 1 246 ? -15.596 -20.969 13.588 1.00 9.77 246 TRP A C 1
ATOM 1943 O O . TRP A 1 246 ? -16.669 -21.546 13.444 1.00 10.44 246 TRP A O 1
ATOM 1954 N N . VAL A 1 247 ? -14.440 -21.640 13.597 1.00 9.74 247 VAL A N 1
ATOM 1955 C CA . VAL A 1 247 ? -14.450 -23.088 13.488 1.00 10.39 247 VAL A CA 1
ATOM 1956 C C . VAL A 1 247 ? -15.269 -23.671 14.643 1.00 9.65 247 VAL A C 1
ATOM 1957 O O . VAL A 1 247 ? -16.124 -24.519 14.452 1.00 10.88 247 VAL A O 1
ATOM 1961 N N . TYR A 1 248 ? -15.008 -23.198 15.858 1.00 9.61 248 TYR A N 1
ATOM 1962 C CA . TYR A 1 248 ? -15.737 -23.666 17.015 1.00 10.42 248 TYR A CA 1
ATOM 1963 C C . TYR A 1 248 ? -17.260 -23.420 16.849 1.00 11.37 248 TYR A C 1
ATOM 1964 O O . TYR A 1 248 ? -18.069 -24.306 17.118 1.00 11.44 248 TYR A O 1
ATOM 1973 N N . LYS A 1 249 ? -17.623 -22.265 16.294 1.00 10.96 249 LYS A N 1
ATOM 1974 C CA . LYS A 1 249 ? -19.031 -21.923 16.101 1.00 11.77 249 LYS A CA 1
ATOM 1975 C C . LYS A 1 249 ? -19.690 -22.788 15.029 1.00 12.54 249 LYS A C 1
ATOM 1976 O O . LYS A 1 249 ? -20.915 -22.937 15.033 1.00 13.98 249 LYS A O 1
ATOM 1982 N N . ARG A 1 250 ? -18.879 -23.388 14.150 1.00 11.09 250 ARG A N 1
ATOM 1983 C CA . ARG A 1 250 ? -19.353 -24.359 13.162 1.00 12.17 250 ARG A CA 1
ATOM 1984 C C . ARG A 1 250 ? -19.462 -25.761 13.775 1.00 12.62 250 ARG A C 1
ATOM 1985 O O . ARG A 1 250 ? -19.854 -26.710 13.075 1.00 12.96 250 ARG A O 1
ATOM 1993 N N . GLY A 1 251 ? -19.178 -25.877 15.095 1.00 11.78 251 GLY A N 1
ATOM 1994 C CA . GLY A 1 251 ? -19.295 -27.137 15.818 1.00 11.06 251 GLY A CA 1
ATOM 1995 C C . GLY A 1 251 ? -18.076 -28.032 15.634 1.00 11.67 251 GLY A C 1
ATOM 1996 O O . GLY A 1 251 ? -18.174 -29.228 15.838 1.00 12.65 251 GLY A O 1
ATOM 1997 N N . ILE A 1 252 ? -16.939 -27.428 15.285 1.00 10.63 252 ILE A N 1
ATOM 1998 C CA . ILE A 1 252 ? -15.743 -28.167 14.900 1.00 10.26 252 ILE A CA 1
ATOM 1999 C C . ILE A 1 252 ? -14.611 -27.724 15.821 1.00 10.31 252 ILE A C 1
ATOM 2000 O O . ILE A 1 252 ? -14.587 -26.587 16.217 1.00 11.87 252 ILE A O 1
ATOM 2005 N N . LEU A 1 253 ? -13.664 -28.631 16.111 1.00 10.72 253 LEU A N 1
ATOM 2006 C CA . LEU A 1 253 ? -12.605 -28.368 17.064 1.00 10.14 253 LEU A CA 1
ATOM 2007 C C . LEU A 1 253 ? -11.350 -27.950 16.306 1.00 10.18 253 LEU A C 1
ATOM 2008 O O . LEU A 1 253 ? -10.717 -28.793 15.655 1.00 9.92 253 LEU A O 1
ATOM 2013 N N . PRO A 1 254 ? -10.942 -26.661 16.331 1.00 9.99 254 PRO A N 1
ATOM 2014 C CA . PRO A 1 254 ? -9.748 -26.248 15.619 1.00 10.41 254 PRO A CA 1
ATOM 2015 C C . PRO A 1 254 ? -8.473 -26.720 16.299 1.00 10.06 254 PRO A C 1
ATOM 2016 O O . PRO A 1 254 ? -8.348 -26.612 17.518 1.00 10.98 254 PRO A O 1
ATOM 2020 N N . VAL A 1 255 ? -7.551 -27.229 15.476 1.00 10.60 255 VAL A N 1
ATOM 2021 C CA . VAL A 1 255 ? -6.255 -27.688 15.892 1.00 11.64 255 VAL A CA 1
ATOM 2022 C C . VAL A 1 255 ? -5.190 -26.768 15.297 1.00 11.90 255 VAL A C 1
ATOM 2023 O O . VAL A 1 255 ? -5.115 -26.628 14.083 1.00 13.57 255 VAL A O 1
ATOM 2027 N N . THR A 1 256 ? -4.389 -26.135 16.163 1.00 13.44 256 THR A N 1
ATOM 2028 C CA . THR A 1 256 ? -3.386 -25.161 15.749 1.00 16.18 256 THR A CA 1
ATOM 2029 C C . THR A 1 256 ? -2.013 -25.585 16.264 1.00 15.47 256 THR A C 1
ATOM 2030 O O . THR A 1 256 ? -1.921 -26.329 17.244 1.00 18.72 256 THR A O 1
ATOM 2034 N N . THR A 1 257 ? -0.944 -25.039 15.636 1.00 16.04 257 THR A N 1
ATOM 2035 C CA . THR A 1 257 ? 0.414 -25.579 15.777 1.00 19.06 257 THR A CA 1
ATOM 2036 C C . THR A 1 257 ? 1.465 -24.469 15.785 1.00 22.58 257 THR A C 1
ATOM 2037 O O . THR A 1 257 ? 2.600 -24.691 15.355 1.00 20.26 257 THR A O 1
ATOM 2041 N N . SER A 1 258 ? 1.153 -23.337 16.408 1.00 18.46 258 SER A N 1
ATOM 2042 C CA . SER A 1 258 ? 2.106 -22.228 16.457 1.00 17.84 258 SER A CA 1
ATOM 2043 C C . SER A 1 258 ? 3.330 -22.570 17.303 1.00 19.64 258 SER A C 1
ATOM 2044 O O . SER A 1 258 ? 3.227 -23.224 18.341 1.00 20.75 258 SER A O 1
ATOM 2047 N N . ALA A 1 259 ? 4.443 -21.936 16.959 1.00 17.33 259 ALA A N 1
ATOM 2048 C CA . ALA A 1 259 ? 5.657 -22.000 17.749 1.00 19.26 259 ALA A CA 1
ATOM 2049 C C . ALA A 1 259 ? 5.829 -20.720 18.571 1.00 16.66 259 ALA A C 1
ATOM 2050 O O . ALA A 1 259 ? 6.869 -20.512 19.185 1.00 18.43 259 ALA A O 1
ATOM 2052 N N . LYS A 1 260 ? 4.833 -19.820 18.503 1.00 13.90 260 LYS A N 1
ATOM 2053 C CA . LYS A 1 260 ? 4.903 -18.538 19.187 1.00 14.78 260 LYS A CA 1
ATOM 2054 C C . LYS A 1 260 ? 3.979 -18.568 20.384 1.00 13.67 260 LYS A C 1
ATOM 2055 O O . LYS A 1 260 ? 2.761 -18.672 20.227 1.00 12.96 260 LYS A O 1
ATOM 2061 N N . ILE A 1 261 ? 4.544 -18.427 21.576 1.00 13.55 261 ILE A N 1
ATOM 2062 C CA . ILE A 1 261 ? 3.790 -18.665 22.791 1.00 13.07 261 ILE A CA 1
ATOM 2063 C C . ILE A 1 261 ? 2.582 -17.725 22.872 1.00 12.61 261 ILE A C 1
ATOM 2064 O O . ILE A 1 261 ? 1.538 -18.106 23.402 1.00 12.01 261 ILE A O 1
ATOM 2069 N N . GLU A 1 262 ? 2.714 -16.471 22.435 1.00 14.11 262 GLU A N 1
ATOM 2070 C CA . GLU A 1 262 ? 1.587 -15.552 22.561 1.00 14.34 262 GLU A CA 1
ATOM 2071 C C . GLU A 1 262 ? 0.451 -15.954 21.600 1.00 14.04 262 GLU A C 1
ATOM 2072 O O . GLU A 1 262 ? -0.710 -15.791 21.922 1.00 14.17 262 GLU A O 1
ATOM 2078 N N . ARG A 1 263 ? 0.778 -16.561 20.470 1.00 13.44 263 ARG A N 1
ATOM 2079 C CA . ARG A 1 263 ? -0.272 -17.067 19.590 1.00 13.84 263 ARG A CA 1
ATOM 2080 C C . ARG A 1 263 ? -0.932 -18.300 20.205 1.00 12.13 263 ARG A C 1
ATOM 2081 O O . ARG A 1 263 ? -2.134 -18.503 20.075 1.00 12.31 263 ARG A O 1
ATOM 2089 N N . ILE A 1 264 ? -0.140 -19.126 20.864 1.00 12.14 264 ILE A N 1
ATOM 2090 C CA . ILE A 1 264 ? -0.676 -20.297 21.529 1.00 11.27 264 ILE A CA 1
ATOM 2091 C C . ILE A 1 264 ? -1.688 -19.842 22.597 1.00 12.22 264 ILE A C 1
ATOM 2092 O O . ILE A 1 264 ? -2.794 -20.408 22.704 1.00 11.70 264 ILE A O 1
ATOM 2097 N N . LYS A 1 265 ? -1.287 -18.872 23.432 1.00 12.60 265 LYS A N 1
ATOM 2098 C CA . LYS A 1 265 ? -2.156 -18.332 24.478 1.00 12.55 265 LYS A CA 1
ATOM 2099 C C . LYS A 1 265 ? -3.391 -17.702 23.861 1.00 12.46 265 LYS A C 1
ATOM 2100 O O . LYS A 1 265 ? -4.484 -17.870 24.395 1.00 13.19 265 LYS A O 1
ATOM 2106 N N . GLN A 1 266 ? -3.223 -16.966 22.762 1.00 11.73 266 GLN A N 1
ATOM 2107 C CA . GLN A 1 266 ? -4.364 -16.339 22.103 1.00 12.91 266 GLN A CA 1
ATOM 2108 C C . GLN A 1 266 ? -5.353 -17.392 21.592 1.00 12.44 266 GLN A C 1
ATOM 2109 O O . GLN A 1 266 ? -6.552 -17.188 21.655 1.00 12.17 266 GLN A O 1
ATOM 2115 N N . ALA A 1 267 ? -4.851 -18.496 21.056 1.00 10.89 267 ALA A N 1
ATOM 2116 C CA . ALA A 1 267 ? -5.719 -19.557 20.588 1.00 11.15 267 ALA A CA 1
ATOM 2117 C C . ALA A 1 267 ? -6.497 -20.163 21.747 1.00 12.08 267 ALA A C 1
ATOM 2118 O O . ALA A 1 267 ? -7.689 -20.403 21.622 1.00 11.94 267 ALA A O 1
ATOM 2120 N N . GLN A 1 268 ? -5.846 -20.379 22.890 1.00 11.29 268 GLN A N 1
ATOM 2121 C CA . GLN A 1 268 ? -6.519 -20.947 24.047 1.00 11.99 268 GLN A CA 1
ATOM 2122 C C . GLN A 1 268 ? -7.614 -19.981 24.518 1.00 12.32 268 GLN A C 1
ATOM 2123 O O . GLN A 1 268 ? -8.624 -20.406 25.044 1.00 13.74 268 GLN A O 1
ATOM 2129 N N . ASP A 1 269 ? -7.410 -18.690 24.277 1.00 12.33 269 ASP A N 1
ATOM 2130 C CA . ASP A 1 269 ? -8.268 -17.659 24.823 1.00 13.48 269 ASP A CA 1
ATOM 2131 C C . ASP A 1 269 ? -9.381 -17.258 23.851 1.00 13.20 269 ASP A C 1
ATOM 2132 O O . ASP A 1 269 ? -10.002 -16.220 24.040 1.00 14.92 269 ASP A O 1
ATOM 2137 N N . ILE A 1 270 ? -9.677 -18.072 22.832 1.00 11.10 270 ILE A N 1
ATOM 2138 C CA . ILE A 1 270 ? -10.735 -17.683 21.902 1.00 11.94 270 ILE A CA 1
ATOM 2139 C C . ILE A 1 270 ? -12.089 -17.592 22.601 1.00 12.80 270 ILE A C 1
ATOM 2140 O O . ILE A 1 270 ? -12.972 -16.921 22.080 1.00 13.83 270 ILE A O 1
ATOM 2145 N N . PHE A 1 271 ? -12.261 -18.263 23.745 1.00 12.82 271 PHE A N 1
ATOM 2146 C CA . PHE A 1 271 ? -13.563 -18.307 24.400 1.00 13.64 271 PHE A CA 1
ATOM 2147 C C . PHE A 1 271 ? -13.754 -17.073 25.277 1.00 14.20 271 PHE A C 1
ATOM 2148 O O . PHE A 1 271 ? -14.760 -16.973 25.955 1.00 15.78 271 PHE A O 1
ATOM 2156 N N . SER A 1 272 ? -12.843 -16.095 25.138 1.00 12.63 272 SER A N 1
ATOM 2157 C CA . SER A 1 272 ? -12.994 -14.778 25.737 1.00 13.76 272 SER A CA 1
ATOM 2158 C C . SER A 1 272 ? -13.962 -13.901 24.958 1.00 13.80 272 SER A C 1
ATOM 2159 O O . SER A 1 272 ? -14.282 -12.817 25.414 1.00 14.82 272 SER A O 1
ATOM 2162 N N . PHE A 1 273 ? -14.360 -14.312 23.754 1.00 12.62 273 PHE A N 1
ATOM 2163 C CA . PHE A 1 273 ? -15.376 -13.572 22.995 1.00 11.66 273 PHE A CA 1
ATOM 2164 C C . PHE A 1 273 ? -16.260 -14.560 22.246 1.00 12.08 273 PHE A C 1
ATOM 2165 O O . PHE A 1 273 ? -16.178 -15.772 22.462 1.00 14.22 273 PHE A O 1
ATOM 2173 N N . ASP A 1 274 ? -17.139 -14.012 21.410 1.00 11.33 274 ASP A N 1
ATOM 2174 C CA . ASP A 1 274 ? -18.160 -14.752 20.704 1.00 12.89 274 ASP A CA 1
ATOM 2175 C C . ASP A 1 274 ? -18.338 -14.101 19.328 1.00 12.05 274 ASP A C 1
ATOM 2176 O O . ASP A 1 274 ? -17.887 -12.975 19.117 1.00 13.36 274 ASP A O 1
ATOM 2181 N N . LEU A 1 275 ? -18.969 -14.827 18.393 1.00 13.92 275 LEU A N 1
ATOM 2182 C CA . LEU A 1 275 ? -19.397 -14.282 17.125 1.00 12.20 275 LEU A CA 1
ATOM 2183 C C . LEU A 1 275 ? -20.904 -14.404 17.077 1.00 13.11 275 LEU A C 1
ATOM 2184 O O . LEU A 1 275 ? -21.455 -15.394 17.544 1.00 13.97 275 LEU A O 1
ATOM 2189 N N . THR A 1 276 ? -21.548 -13.402 16.495 1.00 13.50 276 THR A N 1
ATOM 2190 C CA . THR A 1 276 ? -22.976 -13.458 16.324 1.00 13.96 276 THR A CA 1
ATOM 2191 C C . THR A 1 276 ? -23.326 -14.461 15.245 1.00 14.69 276 THR A C 1
ATOM 2192 O O . THR A 1 276 ? -22.475 -14.850 14.443 1.00 13.61 276 THR A O 1
ATOM 2196 N N . GLU A 1 277 ? -24.597 -14.831 15.193 1.00 15.06 277 GLU A N 1
ATOM 2197 C CA . GLU A 1 277 ? -25.064 -15.756 14.177 1.00 17.47 277 GLU A CA 1
ATOM 2198 C C . GLU A 1 277 ? -24.793 -15.193 12.793 1.00 16.57 277 GLU A C 1
ATOM 2199 O O . GLU A 1 277 ? -24.320 -15.920 11.921 1.00 16.58 277 GLU A O 1
ATOM 2205 N N . GLU A 1 278 ? -25.051 -13.896 12.605 1.00 14.95 278 GLU A N 1
ATOM 2206 C CA . GLU A 1 278 ? -24.831 -13.234 11.325 1.00 19.06 278 GLU A CA 1
ATOM 2207 C C . GLU A 1 278 ? -23.351 -13.336 10.933 1.00 16.93 278 GLU A C 1
ATOM 2208 O O . GLU A 1 278 ? -23.025 -13.465 9.750 1.00 16.09 278 GLU A O 1
ATOM 2214 N N . GLU A 1 279 ? -22.458 -13.110 11.893 1.00 13.44 279 GLU A N 1
ATOM 2215 C CA . GLU A 1 279 ? -21.028 -13.092 11.627 1.00 13.96 279 GLU A CA 1
ATOM 2216 C C . GLU A 1 279 ? -20.532 -14.475 11.232 1.00 13.76 279 GLU A C 1
ATOM 2217 O O . GLU A 1 279 ? -19.722 -14.590 10.311 1.00 14.36 279 GLU A O 1
ATOM 2223 N N . VAL A 1 280 ? -21.039 -15.509 11.901 1.00 13.49 280 VAL A N 1
ATOM 2224 C CA . VAL A 1 280 ? -20.640 -16.879 11.583 1.00 14.16 280 VAL A CA 1
ATOM 2225 C C . VAL A 1 280 ? -21.066 -17.192 10.164 1.00 14.79 280 VAL A C 1
ATOM 2226 O O . VAL A 1 280 ? -20.273 -17.696 9.360 1.00 14.34 280 VAL A O 1
ATOM 2230 N N . LYS A 1 281 ? -22.299 -16.836 9.835 1.00 14.85 281 LYS A N 1
ATOM 2231 C CA . LYS A 1 281 ? -22.829 -17.116 8.510 1.00 16.66 281 LYS A CA 1
ATOM 2232 C C . LYS A 1 281 ? -22.074 -16.315 7.458 1.00 16.36 281 LYS A C 1
ATOM 2233 O O . LYS A 1 281 ? -21.804 -16.813 6.378 1.00 17.05 281 LYS A O 1
ATOM 2239 N N . LYS A 1 282 ? -21.703 -15.083 7.758 1.00 14.72 282 LYS A N 1
ATOM 2240 C CA . LYS A 1 282 ? -21.017 -14.269 6.774 1.00 14.73 282 LYS A CA 1
ATOM 2241 C C . LYS A 1 282 ? -19.601 -14.796 6.523 1.00 14.51 282 LYS A C 1
ATOM 2242 O O . LYS A 1 282 ? -19.140 -14.784 5.381 1.00 15.86 282 LYS A O 1
ATOM 2248 N N . ILE A 1 283 ? -18.879 -15.220 7.573 1.00 13.83 283 ILE A N 1
ATOM 2249 C CA . ILE A 1 283 ? -17.560 -15.824 7.367 1.00 13.11 283 ILE A CA 1
ATOM 2250 C C . ILE A 1 283 ? -17.725 -17.056 6.489 1.00 12.77 283 ILE A C 1
ATOM 2251 O O . ILE A 1 283 ? -16.953 -17.262 5.548 1.00 13.69 283 ILE A O 1
ATOM 2256 N N . THR A 1 284 ? -18.714 -17.866 6.790 1.00 12.50 284 THR A N 1
ATOM 2257 C CA . THR A 1 284 ? -18.982 -19.072 6.028 1.00 13.78 284 THR A CA 1
ATOM 2258 C C . THR A 1 284 ? -19.188 -18.724 4.561 1.00 15.62 284 THR A C 1
ATOM 2259 O O . THR A 1 284 ? -18.567 -19.314 3.692 1.00 14.87 284 THR A O 1
ATOM 2263 N N . ASP A 1 285 ? -20.064 -17.751 4.307 1.00 16.46 285 ASP A N 1
ATOM 2264 C CA . ASP A 1 285 ? -20.514 -17.457 2.954 1.00 16.85 285 ASP A CA 1
ATOM 2265 C C . ASP A 1 285 ? -19.396 -16.833 2.141 1.00 17.11 285 ASP A C 1
ATOM 2266 O O . ASP A 1 285 ? -19.179 -17.211 0.988 1.00 17.06 285 ASP A O 1
ATOM 2271 N N . LEU A 1 286 ? -18.649 -15.913 2.733 1.00 15.80 286 LEU A N 1
ATOM 2272 C CA . LEU A 1 286 ? -17.536 -15.280 2.036 1.00 14.74 286 LEU A CA 1
ATOM 2273 C C . LEU A 1 286 ? -16.442 -16.319 1.798 1.00 17.53 286 LEU A C 1
ATOM 2274 O O . LEU A 1 286 ? -15.751 -16.280 0.791 1.00 18.75 286 LEU A O 1
ATOM 2279 N N . GLY A 1 287 ? -16.257 -17.217 2.757 1.00 15.52 287 GLY A N 1
ATOM 2280 C CA . GLY A 1 287 ? -15.296 -18.291 2.575 1.00 16.20 287 GLY A CA 1
ATOM 2281 C C . GLY A 1 287 ? -15.653 -19.166 1.369 1.00 16.19 287 GLY A C 1
ATOM 2282 O O . GLY A 1 287 ? -14.783 -19.481 0.554 1.00 16.48 287 GLY A O 1
ATOM 2283 N N . LEU A 1 288 ? -16.925 -19.568 1.286 1.00 15.98 288 LEU A N 1
ATOM 2284 C CA . LEU A 1 288 ? -17.407 -20.492 0.249 1.00 18.24 288 LEU A CA 1
ATOM 2285 C C . LEU A 1 288 ? -17.241 -19.891 -1.145 1.00 22.63 288 LEU A C 1
ATOM 2286 O O . LEU A 1 288 ? -17.071 -20.635 -2.108 1.00 21.72 288 LEU A O 1
ATOM 2291 N N . GLN A 1 289 ? -17.273 -18.563 -1.244 1.00 21.24 289 GLN A N 1
ATOM 2292 C CA . GLN A 1 289 ? -17.079 -17.878 -2.522 1.00 24.71 289 GLN A CA 1
ATOM 2293 C C . GLN A 1 289 ? -15.603 -17.911 -2.953 1.00 26.93 289 GLN A C 1
ATOM 2294 O O . GLN A 1 289 ? -15.279 -17.595 -4.102 1.00 28.38 289 GLN A O 1
ATOM 2300 N N . HIS A 1 290 ? -14.693 -18.218 -2.016 1.00 21.93 290 HIS A N 1
ATOM 2301 C CA . HIS A 1 290 ? -13.275 -18.252 -2.311 1.00 20.65 290 HIS A CA 1
ATOM 2302 C C . HIS A 1 290 ? -12.894 -19.616 -2.917 1.00 18.79 290 HIS A C 1
ATOM 2303 O O . HIS A 1 290 ? -13.434 -20.653 -2.542 1.00 18.27 290 HIS A O 1
ATOM 2310 N N . GLU A 1 291 ? -11.896 -19.621 -3.797 1.00 20.05 291 GLU A N 1
ATOM 2311 C CA . GLU A 1 291 ? -11.362 -20.867 -4.328 1.00 22.41 291 GLU A CA 1
ATOM 2312 C C . GLU A 1 291 ? -10.780 -21.716 -3.197 1.00 19.32 291 GLU A C 1
ATOM 2313 O O . GLU A 1 291 ? -10.280 -21.181 -2.217 1.00 20.45 291 GLU A O 1
ATOM 2319 N N . PRO A 1 292 ? -10.844 -23.051 -3.313 1.00 17.81 292 PRO A N 1
ATOM 2320 C CA . PRO A 1 292 ? -10.346 -23.925 -2.264 1.00 18.00 292 PRO A CA 1
ATOM 2321 C C . PRO A 1 292 ? -8.853 -23.768 -2.066 1.00 18.60 292 PRO A C 1
ATOM 2322 O O . PRO A 1 292 ? -8.114 -23.512 -3.019 1.00 19.49 292 PRO A O 1
ATOM 2326 N N . VAL A 1 293 ? -8.443 -23.926 -0.820 1.00 14.68 293 VAL A N 1
ATOM 2327 C CA . VAL A 1 293 ? -7.053 -24.026 -0.439 1.00 15.16 293 VAL A CA 1
ATOM 2328 C C . VAL A 1 293 ? -6.888 -25.288 0.394 1.00 13.44 293 VAL A C 1
ATOM 2329 O O . VAL A 1 293 ? -7.587 -25.474 1.407 1.00 14.26 293 VAL A O 1
ATOM 2333 N N . ARG A 1 294 ? -6.025 -26.184 -0.096 1.00 12.94 294 ARG A N 1
ATOM 2334 C CA . ARG A 1 294 ? -5.832 -27.493 0.499 1.00 12.25 294 ARG A CA 1
ATOM 2335 C C . ARG A 1 294 ? -4.341 -27.713 0.715 1.00 12.72 294 ARG A C 1
ATOM 2336 O O . ARG A 1 294 ? -3.542 -27.655 -0.241 1.00 13.94 294 ARG A O 1
ATOM 2344 N N . LEU A 1 295 ? -3.981 -27.955 1.968 1.00 10.34 295 LEU A N 1
ATOM 2345 C CA . LEU A 1 295 ? -2.586 -28.039 2.369 1.00 11.84 295 LEU A CA 1
ATOM 2346 C C . LEU A 1 295 ? -2.133 -29.483 2.602 1.00 12.79 295 LEU A C 1
ATOM 2347 O O . LEU A 1 295 ? -0.923 -29.725 2.653 1.00 14.88 295 LEU A O 1
ATOM 2352 N N . TRP A 1 296 ? -3.050 -30.427 2.814 1.00 11.30 296 TRP A N 1
ATOM 2353 C CA . TRP A 1 296 ? -2.681 -31.783 3.198 1.00 12.21 296 TRP A CA 1
ATOM 2354 C C . TRP A 1 296 ? -3.441 -32.795 2.364 1.00 10.90 296 TRP A C 1
ATOM 2355 O O . TRP A 1 296 ? -4.528 -32.513 1.867 1.00 11.93 296 TRP A O 1
ATOM 2366 N N . HIS A 1 297 ? -2.916 -34.025 2.298 1.00 11.28 297 HIS A N 1
ATOM 2367 C CA . HIS A 1 297 ? -3.550 -35.078 1.512 1.00 10.52 297 HIS A CA 1
ATOM 2368 C C . HIS A 1 297 ? -3.857 -34.548 0.112 1.00 11.20 297 HIS A C 1
ATOM 2369 O O . HIS A 1 297 ? -4.869 -34.920 -0.501 1.00 11.01 297 HIS A O 1
ATOM 2376 N N . VAL A 1 298 ? -2.975 -33.687 -0.403 1.00 11.57 298 VAL A N 1
ATOM 2377 C CA . VAL A 1 298 ? -3.187 -32.998 -1.661 1.00 13.06 298 VAL A CA 1
ATOM 2378 C C . VAL A 1 298 ? -3.238 -33.991 -2.824 1.00 12.30 298 VAL A C 1
ATOM 2379 O O . VAL A 1 298 ? -4.120 -33.907 -3.678 1.00 12.92 298 VAL A O 1
ATOM 2383 N N . ASP A 1 299 ? -2.346 -34.966 -2.832 1.00 12.43 299 ASP A N 1
ATOM 2384 C CA . ASP A 1 299 ? -2.255 -35.870 -3.977 1.00 11.99 299 ASP A CA 1
ATOM 2385 C C . ASP A 1 299 ? -3.476 -36.796 -4.025 1.00 13.72 299 ASP A C 1
ATOM 2386 O O . ASP A 1 299 ? -3.880 -37.225 -5.094 1.00 16.92 299 ASP A O 1
ATOM 2391 N N . PHE A 1 300 ? -4.115 -37.020 -2.862 1.00 11.22 300 PHE A N 1
ATOM 2392 C CA . PHE A 1 300 ? -5.258 -37.899 -2.766 1.00 12.54 300 PHE A CA 1
ATOM 2393 C C . PHE A 1 300 ? -6.558 -37.158 -3.059 1.00 10.79 300 PHE A C 1
ATOM 2394 O O . PHE A 1 300 ? -7.467 -37.752 -3.606 1.00 12.46 300 PHE A O 1
ATOM 2402 N N . TYR A 1 301 ? -6.704 -35.929 -2.555 1.00 9.78 301 TYR A N 1
ATOM 2403 C CA . TYR A 1 301 ? -8.018 -35.314 -2.460 1.00 10.27 301 TYR A CA 1
ATOM 2404 C C . TYR A 1 301 ? -8.193 -34.068 -3.330 1.00 11.74 301 TYR A C 1
ATOM 2405 O O . TYR A 1 301 ? -9.285 -33.476 -3.313 1.00 11.29 301 TYR A O 1
ATOM 2414 N N . THR A 1 302 ? -7.187 -33.685 -4.136 1.00 11.56 302 THR A N 1
ATOM 2415 C CA . THR A 1 302 ? -7.363 -32.578 -5.055 1.00 11.74 302 THR A CA 1
ATOM 2416 C C . THR A 1 302 ? -8.579 -32.839 -5.952 1.00 11.22 302 THR A C 1
ATOM 2417 O O . THR A 1 302 ? -9.259 -31.893 -6.331 1.00 12.54 302 THR A O 1
ATOM 2421 N N . LYS A 1 303 ? -8.819 -34.109 -6.310 1.00 11.64 303 LYS A N 1
ATOM 2422 C CA . LYS A 1 303 ? -9.957 -34.470 -7.158 1.00 11.22 303 LYS A CA 1
ATOM 2423 C C . LYS A 1 303 ? -11.304 -34.099 -6.529 1.00 12.67 303 LYS A C 1
ATOM 2424 O O . LYS A 1 303 ? -12.315 -34.035 -7.242 1.00 15.21 303 LYS A O 1
ATOM 2430 N N . TYR A 1 304 ? -11.304 -33.744 -5.241 1.00 11.92 304 TYR A N 1
ATOM 2431 C CA . TYR A 1 304 ? -12.534 -33.365 -4.561 1.00 12.61 304 TYR A CA 1
ATOM 2432 C C . TYR A 1 304 ? -12.661 -31.861 -4.399 1.00 14.26 304 TYR A C 1
ATOM 2433 O O . TYR A 1 304 ? -13.616 -31.388 -3.800 1.00 15.63 304 TYR A O 1
ATOM 2442 N N . ASN A 1 305 ? -11.729 -31.088 -4.943 1.00 13.43 305 ASN A N 1
ATOM 2443 C CA . ASN A 1 305 ? -11.731 -29.652 -4.719 1.00 14.45 305 ASN A CA 1
ATOM 2444 C C . ASN A 1 305 ? -13.031 -29.012 -5.230 1.00 16.12 305 ASN A C 1
ATOM 2445 O O . ASN A 1 305 ? -13.485 -28.023 -4.652 1.00 17.48 305 ASN A O 1
ATOM 2450 N N . SER A 1 306 ? -13.634 -29.589 -6.274 1.00 17.03 306 SER A N 1
ATOM 2451 C CA . SER A 1 306 ? -14.854 -29.028 -6.866 1.00 19.26 306 SER A CA 1
ATOM 2452 C C . SER A 1 306 ? -16.030 -29.110 -5.903 1.00 20.08 306 SER A C 1
ATOM 2453 O O . SER A 1 306 ? -17.022 -28.432 -6.121 1.00 22.21 306 SER A O 1
ATOM 2456 N N . GLU A 1 307 ? -15.956 -29.990 -4.894 1.00 16.59 307 GLU A N 1
ATOM 2457 C CA . GLU A 1 307 ? -17.052 -30.174 -3.950 1.00 18.97 307 GLU A CA 1
ATOM 2458 C C . GLU A 1 307 ? -16.719 -29.517 -2.612 1.00 17.65 307 GLU A C 1
ATOM 2459 O O . GLU A 1 307 ? -17.508 -29.597 -1.672 1.00 18.64 307 GLU A O 1
ATOM 2465 N N . ALA A 1 308 ? -15.496 -28.982 -2.475 1.00 16.53 308 ALA A N 1
ATOM 2466 C CA . ALA A 1 308 ? -15.020 -28.592 -1.162 1.00 17.23 308 ALA A CA 1
ATOM 2467 C C . ALA A 1 308 ? -15.710 -27.315 -0.711 1.00 20.49 308 ALA A C 1
ATOM 2468 O O . ALA A 1 308 ? -16.007 -27.164 0.477 1.00 25.01 308 ALA A O 1
ATOM 2470 N N . GLN A 1 309 ? -16.065 -26.446 -1.657 1.00 17.93 309 GLN A N 1
ATOM 2471 C CA . GLN A 1 309 ? -16.749 -25.211 -1.309 1.00 17.88 309 GLN A CA 1
ATOM 2472 C C . GLN A 1 309 ? -18.245 -25.346 -1.706 1.00 20.73 309 GLN A C 1
ATOM 2473 O O . GLN A 1 309 ? -18.794 -24.344 -2.185 1.00 31.26 309 GLN A O 1
#

Organism: Kluyveromyces marxianus (strain DMKU3-1042 / BCC 29191 / NBRC 104275) (NCBI:txid1003335)

Foldseek 3Di:
DWDWDQWPVRDTDGQAAQAEADPVQADPDADPVNQDPLNLVLLLVCLAPADFQHEHEEELRRNHLLSLLVSLVPHPRDPVSYAYEYEQAFQDHPDQAVVRSLVVSCVSNVHQAHAEYEHAEQRGDPPHPDHPLRRVVVVVVCCVVRNYVAYAYEHDDPVRLVVNVVRDPDRHGEYEYADELQFHDLFAPRLVSCVVVRRAYAHEPHVLCVVCVDPCLCVQPLSVVLVVVCVVVVADSVLVSQQLCVVSRHRYYDHDSDSVVSNSNSCSVVDHDDPVSSVVNNVSSVPDQHDDDPPCVPRVVRSVRRD

InterPro domains:
  IPR018170 Aldo/keto reductase, conserved site [PS00062] (141-158)
  IPR020471 Aldo-keto reductase [PIRSF000097] (3-294)
  IPR020471 Aldo-keto reductase [PR00069] (50-74)
  IPR020471 Aldo-keto reductase [PR00069] (106-124)
  IPR020471 Aldo-keto reductase [PR00069] (141-158)
  IPR020471 Aldo-keto reductase [PR00069] (222-246)
  IPR020471 Aldo-keto reductase [PTHR43827] (4-287)
  IPR023210 NADP-dependent oxidoreductase domain [PF00248] (35-285)
  IPR036812 NAD(P)-dependent oxidoreductase domain superfamily [G3DSA:3.20.20.100] (2-299)
  IPR036812 NAD(P)-dependent oxidoreductase domain superfamily [SSF51430] (6-301)
  IPR044494 Aldo-keto reductase family 3C2/3 [cd19120] (12-290)

Sequence (307 aa):
NQKFFTLSNGNKIPAVAVVGTGTKWYKAEETDATFSQELTDIVKLSLDTVPGIVHIDAAETYKTYPELGAALKETKKPREEIFITDKFSSLHKISEDPKSALETALNKLGVDYVDLYLIHSPFFDKDLNIDLETAWKQLEELYKSGKAKNIGVSNFTVEDLKKVLAIAEIKPQVNQIEFSPFLQNQTPGIVEFSQKNDILLEAYSPLGPLQKKPTDADQQPFYQYLKELSEKYNKTEAQVLLLWVYKRGILPVTTSAKIERIKQAQDIFSFDLTEEEVKKITDLGLQHEPVRLWHVDFYTKYNSEAQ

B-factor: mean 18.36, std 9.37, range [8.32, 75.44]

Solvent-accessible surface area: 13545 Å² total; per-residue (Å²): 166,48,90,75,29,74,6,51,52,46,40,120,0,2,0,1,0,0,5,11,9,13,98,151,30,80,26,98,100,64,60,146,98,40,71,25,104,118,5,4,74,22,2,70,73,1,2,71,59,2,93,36,51,0,0,1,5,0,1,7,38,18,53,1,8,32,0,6,9,23,0,24,176,94,11,196,33,52,53,128,66,7,11,1,0,0,0,0,3,0,79,130,49,74,17,98,20,0,118,45,0,0,78,58,0,9,117,83,2,66,19,126,65,0,7,0,0,0,0,31,2,22,71,46,20,181,72,14,133,23,84,32,70,61,0,0,91,27,0,6,101,11,50,107,77,39,81,0,101,0,0,0,0,0,4,0,18,22,108,20,0,96,129,0,53,87,51,28,120,32,79,0,4,0,0,4,0,4,0,4,0,2,0,6,22,0,1,55,35,0,2,89,40,0,77,181,44,80,2,23,0,0,0,28,28,3,29,4,0,34,117,113,98,46,153,74,4,114,147,32,82,8,10,77,19,2,111,101,6,18,116,124,48,134,51,50,32,30,9,0,0,3,2,0,0,46,77,54,29,0,0,0,4,12,57,33,46,124,35,97,140,4,66,64,4,14,71,0,22,56,29,81,3,66,137,129,7,17,127,88,2,20,75,28,0,64,143,45,141,45,33,24,57,82,27,64,146,69,2,70,151,56,41,99,98,0,59

Nearest PDB structures (foldseek):
  8wjw-assembly1_A  TM=1.003E+00  e=9.217E-67  Kluyveromyces marxianus
  8iku-assembly1_A  TM=9.978E-01  e=1.991E-63  Kluyveromyces marxianus
  8wk5-assembly3_C  TM=9.789E-01  e=4.981E-62  Kluyveromyces marxianus
  8wka-assembly3_C  TM=9.778E-01  e=4.574E-60  Kluyveromyces marxianus
  8wk9-assembly1_A  TM=9.789E-01  e=5.508E-60  Kluyveromyces marxianus

Secondary structure (DSSP, 8-state):
---EEE-TTS-EEES-B-B---GGG--S--SGGG--HHHHHHHHHHHHHS-S-EEEE--GGGT-HHHHHHHHHH----GGGEEEEEEE-TTTTSSSSHHHHHHHHHHHHT-S-BSEEEE--SS--TT----HHHHHHHHHHHHHHTSBSSEEEES--HHHHHHHHHH-SSPP-EEEEE-BTTBS-SS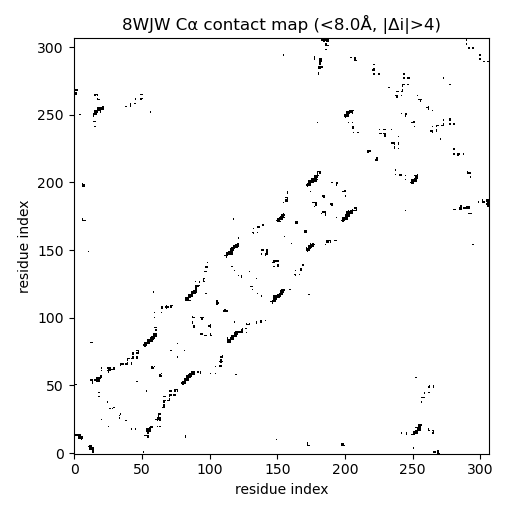TTHHHHHHHTT-EEEEESTTHHHHT--TTGGGSHHHHHHHHHHHHHT--HHHHHHHHHHHTT-EEB---S-HHHHHHHHGGGGS---HHHHHHHHHHHHTSPP---SSHHHHGGGGGGT-